Protein AF-A0A816KI43-F1 (afdb_monomer)

Radius of gyration: 45.71 Å; Cα contacts (8 Å, |Δi|>4): 34; chains: 1; bounding box: 105×82×123 Å

Organism: NCBI:txid392030

Sequence (311 aa):
MDMDLPTIIIELGQQRQRIKLNKAYFTLQELIELFSQVFQMKFDLQKYEILLYNIQLDSMTSIDFTQFNNYQRFKIQLKNNRTTELSNTIYSDKNEIASLKQRLNTVSNEIQNIALLINSIRTNYRNIITTLTDEDNQKNTTVSNEYFKENRVYDDLSAPPGFKPLSNRRQLNASSLVSQSTDEGIDRDTGSLSVFESAHGDHEYESVYFECREDSTLVNQPNSLMINNNSKPEWRNQPYNPRPRSHWNSNKVKYQKNYNQEQFGEKPRLKKPINLNKVPLPIEKKKNIPCKYAAGGNCKRGSQCRFIHVV

InterPro domains:
  IPR000571 Zinc finger, CCCH-type [PF00642] (290-310)
  IPR000571 Zinc finger, CCCH-type [PS50103] (285-311)
  IPR000571 Zinc finger, CCCH-type [SM00356] (285-311)
  IPR036855 Zinc finger, CCCH-type superfamily [SSF90229] (285-309)

Solvent-accessible surface area (backbone atoms only — not comparable to full-atom values): 20757 Å² total; per-residue (Å²): 136,86,76,56,68,69,61,54,52,55,52,52,53,52,50,54,51,52,53,53,52,51,52,53,51,52,56,52,51,54,50,52,53,52,50,50,53,54,52,51,54,53,52,52,51,52,52,50,53,53,52,54,53,52,60,52,63,78,59,58,89,76,66,54,69,67,58,54,53,52,50,53,52,51,54,50,50,52,51,51,53,52,52,51,53,52,51,52,50,54,52,51,51,52,52,51,51,52,52,50,50,52,53,50,52,53,54,51,51,51,53,51,53,51,52,53,50,52,50,52,51,52,52,53,51,50,54,50,50,51,52,53,51,52,53,51,53,53,52,52,53,49,54,52,54,51,58,58,58,69,64,59,76,64,78,78,65,73,75,72,94,80,78,75,81,82,88,79,74,84,82,78,78,92,76,85,90,77,88,82,90,77,86,87,77,89,85,83,88,78,86,88,78,89,79,86,81,81,89,80,84,86,78,82,78,83,80,80,79,80,78,81,81,75,88,80,82,79,82,85,76,84,91,76,90,82,93,80,94,85,80,84,83,85,81,77,88,74,84,86,78,83,77,80,84,77,83,80,80,82,79,80,76,80,80,78,85,80,86,75,81,86,77,98,73,80,83,82,78,81,74,75,82,76,78,75,87,74,66,80,71,78,82,72,78,66,46,99,45,72,31,73,42,41,72,68,75,66,50,88,52,64,92,76,42,61,37,39,73,74,126

Structure (mmCIF, N/CA/C/O backbone):
data_AF-A0A816KI43-F1
#
_entry.id   AF-A0A816KI43-F1
#
loop_
_atom_site.group_PDB
_atom_site.id
_atom_site.type_symbol
_atom_site.label_atom_id
_atom_site.label_alt_id
_atom_site.label_comp_id
_atom_site.label_asym_id
_atom_site.label_entity_id
_atom_site.label_seq_id
_atom_site.pdbx_PDB_ins_code
_atom_site.Cartn_x
_atom_site.Cartn_y
_atom_site.Cartn_z
_atom_site.occupancy
_atom_site.B_iso_or_equiv
_atom_site.auth_seq_id
_atom_site.auth_comp_id
_atom_site.auth_asym_id
_atom_site.auth_atom_id
_atom_site.pdbx_PDB_model_num
ATOM 1 N N . MET A 1 1 ? 14.546 35.119 -25.114 1.00 56.12 1 MET A N 1
ATOM 2 C CA . MET A 1 1 ? 15.330 34.731 -23.926 1.00 56.12 1 MET A CA 1
ATOM 3 C C . MET A 1 1 ? 15.357 33.223 -23.947 1.00 56.12 1 MET A C 1
ATOM 5 O O . MET A 1 1 ? 14.414 32.604 -23.470 1.00 56.12 1 MET A O 1
ATOM 9 N N . ASP A 1 2 ? 16.358 32.663 -24.612 1.00 79.12 2 ASP A N 1
ATOM 10 C CA . ASP A 1 2 ? 16.516 31.217 -24.717 1.00 79.12 2 ASP A CA 1
ATOM 11 C C . ASP A 1 2 ? 17.255 30.763 -23.462 1.00 79.12 2 ASP A C 1
ATOM 13 O O . ASP A 1 2 ? 18.378 31.191 -23.209 1.00 79.12 2 ASP A O 1
ATOM 17 N N . MET A 1 3 ? 16.571 30.007 -22.604 1.00 80.38 3 MET A N 1
ATOM 18 C CA . MET A 1 3 ? 17.228 29.374 -21.465 1.00 80.38 3 MET A CA 1
ATOM 19 C C . MET A 1 3 ? 17.970 28.141 -21.959 1.00 80.38 3 MET A C 1
ATOM 21 O O . MET A 1 3 ? 17.371 27.276 -22.600 1.00 80.38 3 MET A O 1
ATOM 25 N N . ASP A 1 4 ? 19.252 28.049 -21.620 1.00 91.19 4 ASP A N 1
ATOM 26 C CA . ASP A 1 4 ? 20.064 26.890 -21.963 1.00 91.19 4 ASP A CA 1
ATOM 27 C C . ASP A 1 4 ? 19.497 25.610 -21.329 1.00 91.19 4 ASP A C 1
ATOM 29 O O . ASP A 1 4 ? 18.998 25.597 -20.198 1.00 91.19 4 ASP A O 1
ATOM 33 N N . LEU A 1 5 ? 19.599 24.506 -22.070 1.00 83.19 5 LEU A N 1
ATOM 34 C CA . LEU A 1 5 ? 19.072 23.192 -21.694 1.00 83.19 5 LEU A CA 1
ATOM 35 C C . LEU A 1 5 ? 19.472 22.720 -20.272 1.00 83.19 5 LEU A C 1
ATOM 37 O O . LEU A 1 5 ? 18.614 22.152 -19.590 1.00 83.19 5 LEU A O 1
ATOM 41 N N . PRO A 1 6 ? 20.699 22.970 -19.762 1.00 91.50 6 PRO A N 1
ATOM 42 C CA . PRO A 1 6 ? 21.067 22.623 -18.387 1.00 91.50 6 PRO A CA 1
ATOM 43 C C . PRO A 1 6 ? 20.213 23.340 -17.334 1.00 91.50 6 PRO A C 1
ATOM 45 O O . PRO A 1 6 ? 19.801 22.727 -16.349 1.00 91.50 6 PRO A O 1
ATOM 48 N N . THR A 1 7 ? 19.882 24.612 -17.568 1.00 88.94 7 THR A N 1
ATOM 49 C CA . THR A 1 7 ? 19.045 25.423 -16.673 1.00 88.94 7 THR A CA 1
ATOM 50 C C . THR A 1 7 ? 17.639 24.837 -16.577 1.00 88.94 7 THR A C 1
ATOM 52 O O . THR A 1 7 ? 17.105 24.671 -15.480 1.00 88.94 7 THR A O 1
ATOM 55 N N . ILE A 1 8 ? 17.080 24.404 -17.712 1.00 89.38 8 ILE A N 1
ATOM 56 C CA . ILE A 1 8 ? 15.767 23.745 -17.770 1.00 89.38 8 ILE A CA 1
ATOM 57 C C . ILE A 1 8 ? 15.779 22.420 -16.989 1.00 89.38 8 ILE A C 1
ATOM 59 O O . ILE A 1 8 ? 14.837 22.128 -16.251 1.00 89.38 8 ILE A O 1
ATOM 63 N N . ILE A 1 9 ? 16.844 21.619 -17.104 1.00 85.31 9 ILE A N 1
ATOM 64 C CA . ILE A 1 9 ? 16.966 20.335 -16.391 1.00 85.31 9 ILE A CA 1
ATOM 65 C C . ILE A 1 9 ? 17.037 20.547 -14.872 1.00 85.31 9 ILE A C 1
ATOM 67 O O . ILE A 1 9 ? 16.347 19.847 -14.122 1.00 85.31 9 ILE A O 1
ATOM 71 N N . ILE A 1 10 ? 17.827 21.522 -14.411 1.00 90.25 10 ILE A N 1
ATOM 72 C CA . ILE A 1 10 ? 17.931 21.864 -12.984 1.00 90.25 10 ILE A CA 1
ATOM 73 C C . ILE A 1 10 ? 16.572 22.328 -12.454 1.00 90.25 10 ILE A C 1
ATOM 75 O O . ILE A 1 10 ? 16.122 21.864 -11.401 1.00 90.25 10 ILE A O 1
ATOM 79 N N . GLU A 1 11 ? 15.880 23.188 -13.198 1.00 91.50 11 GLU A N 1
ATOM 80 C CA . GLU A 1 11 ? 14.594 23.737 -12.781 1.00 91.50 11 GLU A CA 1
ATOM 81 C C . GLU A 1 11 ? 13.492 22.666 -12.725 1.00 91.50 11 GLU A C 1
ATOM 83 O O . GLU A 1 11 ? 12.750 22.587 -11.742 1.00 91.50 11 GLU A O 1
ATOM 88 N N . LEU A 1 12 ? 13.445 21.745 -13.694 1.00 87.38 12 LEU A N 1
ATOM 89 C CA . LEU A 1 12 ? 12.550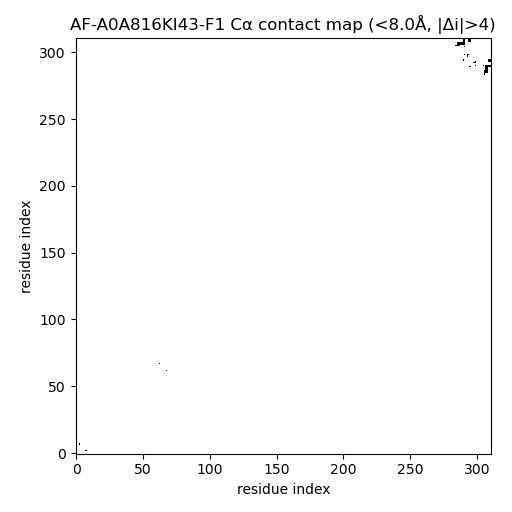 20.581 -13.651 1.00 87.38 12 LEU A CA 1
ATOM 90 C C . LEU A 1 12 ? 12.869 19.643 -12.475 1.00 87.38 12 LEU A C 1
ATOM 92 O O . LEU A 1 12 ? 11.954 19.116 -11.830 1.00 87.38 12 LEU A O 1
ATOM 96 N N . GLY A 1 13 ? 14.152 19.459 -12.149 1.00 90.38 13 GLY A N 1
ATOM 97 C CA . GLY A 1 13 ? 14.591 18.710 -10.970 1.00 90.38 13 GLY A CA 1
ATOM 98 C C . GLY A 1 13 ? 14.065 19.320 -9.667 1.00 90.38 13 GLY A C 1
ATOM 99 O O . GLY A 1 13 ? 13.478 18.615 -8.836 1.00 90.38 13 GLY A O 1
ATOM 100 N N . GLN A 1 14 ? 14.189 20.641 -9.523 1.00 90.56 14 GLN A N 1
ATOM 101 C CA . GLN A 1 14 ? 13.663 21.381 -8.374 1.00 90.56 14 GLN A CA 1
ATOM 102 C C . GLN A 1 14 ? 12.131 21.330 -8.307 1.00 90.56 14 GLN A C 1
ATOM 104 O O . GLN A 1 14 ? 11.571 21.108 -7.230 1.00 90.56 14 GLN A O 1
ATOM 109 N N . GLN A 1 15 ? 11.429 21.458 -9.438 1.00 86.88 15 GLN A N 1
ATOM 110 C CA . GLN A 1 15 ? 9.969 21.331 -9.472 1.00 86.88 15 GLN A CA 1
ATOM 111 C C . GLN A 1 15 ? 9.502 19.943 -9.023 1.00 86.88 15 GLN A C 1
ATOM 113 O O . GLN A 1 15 ? 8.574 19.833 -8.218 1.00 86.88 15 GLN A O 1
ATOM 118 N N . ARG A 1 16 ? 10.178 18.873 -9.456 1.00 85.06 16 ARG A N 1
ATOM 119 C CA . ARG A 1 16 ? 9.854 17.506 -9.024 1.00 85.06 16 ARG A CA 1
ATOM 120 C C . ARG A 1 16 ? 10.020 17.328 -7.513 1.00 85.06 16 ARG A C 1
ATOM 122 O O . ARG A 1 16 ? 9.193 16.662 -6.887 1.00 85.06 16 ARG A O 1
ATOM 129 N N . GLN A 1 17 ? 11.054 17.922 -6.915 1.00 86.44 17 GLN A N 1
ATOM 130 C CA . GLN A 1 17 ? 11.240 17.905 -5.460 1.00 86.44 17 GLN A CA 1
ATOM 131 C C . GLN A 1 17 ? 10.153 18.708 -4.731 1.00 86.44 17 GLN A C 1
ATOM 133 O O . GLN A 1 17 ? 9.581 18.202 -3.765 1.00 86.44 17 GLN A O 1
ATOM 138 N N . ARG A 1 18 ? 9.789 19.900 -5.229 1.00 85.12 18 ARG A N 1
ATOM 139 C CA . ARG A 1 18 ? 8.686 20.709 -4.673 1.00 85.12 18 ARG A CA 1
ATOM 140 C C . ARG A 1 18 ? 7.354 19.959 -4.703 1.00 85.12 18 ARG A C 1
ATOM 142 O O . ARG A 1 18 ? 6.633 19.963 -3.712 1.00 85.12 18 ARG A O 1
ATOM 149 N N . ILE A 1 19 ? 7.053 19.245 -5.791 1.00 87.19 19 ILE A N 1
ATOM 150 C CA . ILE A 1 19 ? 5.838 18.421 -5.896 1.00 87.19 19 ILE A CA 1
ATOM 151 C C . ILE A 1 19 ? 5.840 17.292 -4.853 1.00 87.19 19 ILE A C 1
ATOM 153 O O . ILE A 1 19 ? 4.820 17.060 -4.203 1.00 87.19 19 ILE A O 1
ATOM 157 N N . LYS A 1 20 ? 6.976 16.605 -4.650 1.00 84.88 20 LYS A N 1
ATOM 158 C CA . LYS A 1 20 ? 7.098 15.559 -3.617 1.00 84.88 20 LYS A CA 1
ATOM 159 C C . LYS A 1 20 ? 6.875 16.119 -2.207 1.00 84.88 20 LYS A C 1
ATOM 161 O O . LYS A 1 20 ? 6.115 15.526 -1.445 1.00 84.88 20 LYS A O 1
ATOM 166 N N . LEU A 1 21 ? 7.490 17.260 -1.886 1.00 86.00 21 LEU A N 1
ATOM 167 C CA . LEU A 1 21 ? 7.334 17.927 -0.588 1.00 86.00 21 LEU A CA 1
ATOM 168 C C . LEU A 1 21 ? 5.894 18.396 -0.354 1.00 86.00 21 LEU A C 1
ATOM 170 O O . LEU A 1 21 ? 5.339 18.136 0.710 1.00 86.00 21 LEU A O 1
ATOM 174 N N . ASN A 1 22 ? 5.252 18.994 -1.359 1.00 84.88 22 ASN A N 1
ATOM 175 C CA . ASN A 1 22 ? 3.859 19.432 -1.257 1.00 84.88 22 ASN A CA 1
ATOM 176 C C . ASN A 1 22 ? 2.901 18.254 -1.045 1.00 84.88 22 ASN A C 1
ATOM 178 O O . ASN A 1 22 ? 1.964 18.360 -0.256 1.00 84.88 22 ASN A O 1
ATOM 182 N N . LYS A 1 23 ? 3.151 17.110 -1.697 1.00 84.19 23 LYS A N 1
ATOM 183 C CA . LYS A 1 23 ? 2.347 15.899 -1.489 1.00 84.19 23 LYS A CA 1
ATOM 184 C C . LYS A 1 23 ? 2.505 15.353 -0.067 1.00 84.19 23 LYS A C 1
ATOM 186 O O . LYS A 1 23 ? 1.506 14.998 0.548 1.00 84.19 23 LYS A O 1
ATOM 191 N N . ALA A 1 24 ? 3.728 15.332 0.466 1.00 84.56 24 ALA A N 1
ATOM 192 C CA . ALA A 1 24 ? 3.981 14.926 1.849 1.00 84.56 24 ALA A CA 1
ATOM 193 C C . ALA A 1 24 ? 3.318 15.881 2.859 1.00 84.56 24 ALA A C 1
ATOM 195 O O . ALA A 1 24 ? 2.685 15.432 3.815 1.00 84.56 24 ALA A O 1
ATOM 196 N N . TYR A 1 25 ? 3.398 17.192 2.617 1.00 85.94 25 TYR A N 1
ATOM 197 C CA . TYR A 1 25 ? 2.755 18.203 3.456 1.00 85.94 25 TYR A CA 1
ATOM 198 C C . TYR A 1 25 ? 1.230 18.039 3.481 1.00 85.94 25 TYR A C 1
ATOM 200 O O . TYR A 1 25 ? 0.634 18.025 4.555 1.00 85.94 25 TYR A O 1
ATOM 208 N N . PHE A 1 26 ? 0.613 17.815 2.316 1.00 85.62 26 PHE A N 1
ATOM 209 C CA . PHE A 1 26 ? -0.825 17.567 2.211 1.00 85.62 26 PHE A CA 1
ATOM 210 C C . PHE A 1 26 ? -1.253 16.338 3.026 1.00 85.62 26 PHE A C 1
ATOM 212 O O . PHE A 1 26 ? -2.171 16.432 3.836 1.00 85.62 26 PHE A O 1
ATOM 219 N N . THR A 1 27 ? -0.526 15.219 2.906 1.00 87.25 27 THR A N 1
ATOM 220 C CA . THR A 1 27 ? -0.826 14.012 3.697 1.00 87.25 27 THR A CA 1
ATOM 221 C C . THR A 1 27 ? -0.659 14.227 5.199 1.00 87.25 27 THR A C 1
ATOM 223 O O . THR A 1 27 ? -1.419 13.676 5.987 1.00 87.25 27 THR A O 1
ATOM 226 N N . LEU A 1 28 ? 0.316 15.040 5.616 1.00 85.69 28 LEU A N 1
ATOM 227 C CA . LEU A 1 28 ? 0.559 15.327 7.029 1.00 85.69 28 LEU A CA 1
ATOM 228 C C . LEU A 1 28 ? -0.549 16.216 7.610 1.00 85.69 28 LEU A C 1
ATOM 230 O O . LEU A 1 28 ? -0.961 16.017 8.751 1.00 85.69 28 LEU A O 1
ATOM 234 N N . GLN A 1 29 ? -1.079 17.143 6.812 1.00 89.44 29 GLN A N 1
ATOM 235 C CA . GLN A 1 29 ? -2.187 18.005 7.208 1.00 89.44 29 GLN A CA 1
ATOM 236 C C . GLN A 1 29 ? -3.505 17.236 7.368 1.00 89.44 29 GLN A C 1
ATOM 238 O O . GLN A 1 29 ? -4.186 17.427 8.375 1.00 89.44 29 GLN A O 1
ATOM 243 N N . GLU A 1 30 ? -3.818 16.305 6.460 1.00 87.25 30 GLU A N 1
ATOM 244 C CA . GLU A 1 30 ? -4.960 15.387 6.624 1.00 87.25 30 GLU A CA 1
ATOM 245 C C . GLU A 1 30 ? -4.833 14.557 7.913 1.00 87.25 30 GLU A C 1
ATOM 247 O O . GLU A 1 30 ? -5.801 14.370 8.653 1.00 87.25 30 GLU A O 1
ATOM 252 N N . LEU A 1 31 ? -3.617 14.105 8.229 1.00 85.69 31 LEU A N 1
ATOM 253 C CA . LEU A 1 31 ? -3.329 13.330 9.436 1.00 85.69 31 LEU A CA 1
ATOM 254 C C . LEU A 1 31 ? -3.536 14.160 10.715 1.00 85.69 31 LEU A C 1
ATOM 256 O O . LEU A 1 31 ? -4.137 13.672 11.674 1.00 85.69 31 LEU A O 1
ATOM 260 N N . ILE A 1 32 ? -3.096 15.423 10.726 1.00 89.19 32 ILE A N 1
ATOM 261 C CA . ILE A 1 32 ? -3.338 16.364 11.834 1.00 89.19 32 ILE A CA 1
ATOM 262 C C . ILE A 1 32 ? -4.840 16.595 12.033 1.00 89.19 32 ILE A C 1
ATOM 264 O O . ILE A 1 32 ? -5.315 16.609 13.172 1.00 89.19 32 ILE A O 1
ATOM 268 N N . GLU A 1 33 ? -5.597 16.755 10.949 1.00 89.12 33 GLU A N 1
ATOM 269 C CA . GLU A 1 33 ? -7.037 16.997 11.022 1.00 89.12 33 GLU A CA 1
ATOM 270 C C . GLU A 1 33 ? -7.787 15.784 11.593 1.00 89.12 33 GLU A C 1
ATOM 272 O O . GLU A 1 33 ? -8.611 15.938 12.499 1.00 89.12 33 GLU A O 1
ATOM 277 N N . LEU A 1 34 ? -7.423 14.569 11.172 1.00 83.94 34 LEU A N 1
ATOM 278 C CA . LEU A 1 34 ? -7.946 13.328 11.751 1.00 83.94 34 LEU A CA 1
ATOM 279 C C . LEU A 1 34 ? -7.603 13.194 13.242 1.00 83.94 34 LEU A C 1
ATOM 281 O O . LEU A 1 34 ? -8.474 12.859 14.048 1.00 83.94 34 LEU A O 1
ATOM 285 N N . PHE A 1 35 ? -6.365 13.501 13.642 1.00 84.12 35 PHE A N 1
ATOM 286 C CA . PHE A 1 35 ? -5.975 13.483 15.055 1.00 84.12 35 PHE A CA 1
ATOM 287 C C . PHE A 1 35 ? -6.776 14.485 15.892 1.00 84.12 35 PHE A C 1
ATOM 289 O O . PHE A 1 35 ? -7.212 14.147 16.995 1.00 84.12 35 PHE A O 1
ATOM 296 N N . SER A 1 36 ? -7.013 15.688 15.365 1.00 86.75 36 SER A N 1
ATOM 297 C CA . SER A 1 36 ? -7.826 16.714 16.023 1.00 86.75 36 SER A CA 1
ATOM 298 C C . SER A 1 36 ? -9.271 16.242 16.232 1.00 86.75 36 SER A C 1
ATOM 300 O O . SER A 1 36 ? -9.811 16.357 17.335 1.00 86.75 36 SER A O 1
ATOM 302 N N . GLN A 1 37 ? -9.875 15.605 15.222 1.00 86.94 37 GLN A N 1
ATOM 303 C CA . GLN A 1 37 ? -11.223 15.031 15.323 1.00 86.94 37 GLN A CA 1
ATOM 304 C C . GLN A 1 37 ? -11.306 13.922 16.383 1.00 86.94 37 GLN A C 1
ATOM 306 O O . GLN A 1 37 ? -12.212 13.927 17.220 1.00 86.94 37 GLN A O 1
ATOM 311 N N . VAL A 1 38 ? -10.339 12.998 16.402 1.00 82.25 38 VAL A N 1
ATOM 312 C CA . VAL A 1 38 ? -10.278 11.919 17.404 1.00 82.25 38 VAL A CA 1
ATOM 313 C C . VAL A 1 38 ? -10.102 12.484 18.815 1.00 82.25 38 VAL A C 1
ATOM 315 O O . VAL A 1 38 ? -10.744 12.016 19.761 1.00 82.25 38 VAL A O 1
ATOM 318 N N . PHE A 1 39 ? -9.263 13.509 18.972 1.00 87.00 39 PHE A N 1
ATOM 319 C CA . PHE A 1 39 ? -9.050 14.165 20.257 1.00 87.00 39 PHE A CA 1
ATOM 320 C C . PHE A 1 39 ? -10.326 14.854 20.758 1.00 87.00 39 PHE A C 1
ATOM 322 O O . PHE A 1 39 ? -10.709 14.669 21.916 1.00 87.00 39 PHE A O 1
ATOM 329 N N . GLN A 1 40 ? -11.033 15.566 19.876 1.00 85.31 40 GLN A N 1
ATOM 330 C CA . GLN A 1 40 ? -12.300 16.216 20.203 1.00 85.31 40 GLN A CA 1
ATOM 331 C C . GLN A 1 40 ? -13.369 15.199 20.626 1.00 85.31 40 GLN A C 1
ATOM 333 O O . GLN A 1 40 ? -14.011 15.373 21.662 1.00 85.31 40 GLN A O 1
ATOM 338 N N . MET A 1 41 ? -13.497 14.080 19.904 1.00 82.62 41 MET A N 1
ATOM 339 C CA . MET A 1 41 ? -14.415 12.998 20.280 1.00 82.62 41 MET A CA 1
ATOM 340 C C . MET A 1 41 ? -14.108 12.421 21.667 1.00 82.62 41 MET A C 1
ATOM 342 O O . MET A 1 41 ? -15.025 12.110 22.431 1.00 82.62 41 MET A O 1
ATOM 346 N N . LYS A 1 42 ? -12.824 12.274 22.014 1.00 83.25 42 LYS A N 1
ATOM 347 C CA . LYS A 1 42 ? -12.405 11.792 23.337 1.00 83.25 42 LYS A CA 1
ATOM 348 C C . LYS A 1 42 ? -12.778 12.784 24.441 1.00 83.25 42 LYS A C 1
ATOM 350 O O . LYS A 1 42 ? -13.243 12.361 25.499 1.00 83.25 42 LYS A O 1
ATOM 355 N N . PHE A 1 43 ? -12.612 14.080 24.186 1.00 86.56 43 PHE A N 1
ATOM 356 C CA . PHE A 1 43 ? -13.001 15.136 25.118 1.00 86.56 43 PHE A CA 1
ATOM 357 C C . PHE A 1 43 ? -14.521 15.166 25.345 1.00 86.56 43 PHE A C 1
ATOM 359 O O . PHE A 1 43 ? -14.984 15.202 26.488 1.00 86.56 43 PHE A O 1
ATOM 366 N N . ASP A 1 44 ? -15.309 15.059 24.274 1.00 81.69 44 ASP A N 1
ATOM 367 C CA . ASP A 1 44 ? -16.771 15.025 24.363 1.00 81.69 44 ASP A CA 1
ATOM 368 C C . ASP A 1 44 ? -17.267 13.787 25.127 1.00 81.69 44 ASP A C 1
ATOM 370 O O . ASP A 1 44 ? -18.164 13.895 25.967 1.00 81.69 44 ASP A O 1
ATOM 374 N N . LEU A 1 45 ? -16.642 12.623 24.918 1.00 82.31 45 LEU A N 1
ATOM 375 C CA . LEU A 1 45 ? -16.930 11.406 25.686 1.00 82.31 45 LEU A CA 1
ATOM 376 C C . LEU A 1 45 ? -16.704 11.600 27.192 1.00 82.31 45 LEU A C 1
ATOM 378 O O . LEU A 1 45 ? -17.566 11.218 27.983 1.00 82.31 45 LEU A O 1
ATOM 382 N N . GLN A 1 46 ? -15.599 12.233 27.596 1.00 85.31 46 GLN A N 1
ATOM 383 C CA . GLN A 1 46 ? -15.334 12.524 29.011 1.00 85.31 46 GLN A CA 1
ATOM 384 C C . GLN A 1 46 ? -16.376 13.476 29.606 1.00 85.31 46 GLN A C 1
ATOM 386 O O . GLN A 1 46 ? -16.842 13.276 30.729 1.00 85.31 46 GLN A O 1
ATOM 391 N N . LYS A 1 47 ? -16.800 14.489 28.843 1.00 83.38 47 LYS A N 1
ATOM 392 C CA . LYS A 1 47 ? -17.852 15.419 29.272 1.00 83.38 47 LYS A CA 1
ATOM 393 C C . LYS A 1 47 ? -19.190 14.705 29.488 1.00 83.38 47 LYS A C 1
ATOM 395 O O . LYS A 1 47 ? -19.882 14.986 30.467 1.00 83.38 47 LYS A O 1
ATOM 400 N N . TYR A 1 48 ? -19.535 13.759 28.613 1.00 81.06 48 TYR A N 1
ATOM 401 C CA . TYR A 1 48 ? -20.718 12.913 28.780 1.00 81.06 48 TYR A CA 1
ATOM 402 C C . TYR A 1 48 ? -20.618 11.993 30.002 1.00 81.06 48 TYR A C 1
ATOM 404 O O . TYR A 1 48 ? -21.611 11.836 30.710 1.00 81.06 48 TYR A O 1
ATOM 412 N N . GLU A 1 49 ? -19.447 11.421 30.299 1.00 81.56 49 GLU A N 1
ATOM 413 C CA . GLU A 1 49 ? -19.254 10.611 31.511 1.00 81.56 49 GLU A CA 1
ATOM 414 C C . GLU A 1 49 ? -19.492 11.422 32.792 1.00 81.56 49 GLU A C 1
ATOM 416 O O . GLU A 1 49 ? -20.169 10.938 33.701 1.00 81.56 49 GLU A O 1
ATOM 421 N N . ILE A 1 50 ? -19.012 12.669 32.843 1.00 81.62 50 ILE A N 1
ATOM 422 C CA . ILE A 1 50 ? -19.238 13.579 33.977 1.00 81.62 50 ILE A CA 1
ATOM 423 C C . ILE A 1 50 ? -20.723 13.948 34.098 1.00 81.62 50 ILE A C 1
ATOM 425 O O . ILE A 1 50 ? -21.280 13.915 35.195 1.00 81.62 50 ILE A O 1
ATOM 429 N N . LEU A 1 51 ? -21.392 14.261 32.982 1.00 78.44 51 LEU A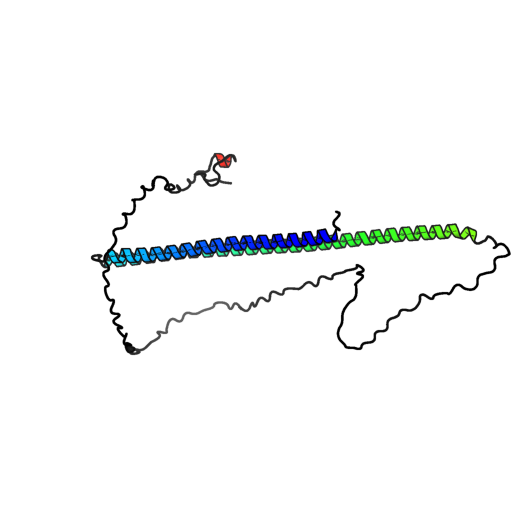 N 1
ATOM 430 C CA . LEU A 1 51 ? -22.829 14.559 32.976 1.00 78.44 51 LEU A CA 1
ATOM 431 C C . LEU A 1 51 ? -23.663 13.374 33.475 1.00 78.44 51 LEU A C 1
ATOM 433 O O . LEU A 1 51 ? -24.557 13.562 34.297 1.00 78.44 51 LEU A O 1
ATOM 437 N N . LEU A 1 52 ? -23.343 12.156 33.032 1.00 75.12 52 LEU A N 1
ATOM 438 C CA . LEU A 1 52 ? -24.009 10.941 33.503 1.00 75.12 52 LEU A CA 1
ATOM 439 C C . LEU A 1 52 ? -23.769 10.700 34.997 1.00 75.12 52 LEU A C 1
ATOM 441 O O . LEU A 1 52 ? -24.693 10.286 35.692 1.00 75.12 52 LEU A O 1
ATOM 445 N N . TYR A 1 53 ? -22.564 10.982 35.502 1.00 77.94 53 TYR A N 1
ATOM 446 C CA . TYR A 1 53 ? -22.257 10.869 36.929 1.00 77.94 53 TYR A CA 1
ATOM 447 C C . TYR A 1 53 ? -23.090 11.845 37.775 1.00 77.94 53 TYR A C 1
ATOM 449 O O . TYR A 1 53 ? -23.648 11.450 38.796 1.00 77.94 53 TYR A O 1
ATOM 457 N N . ASN A 1 54 ? -23.248 13.089 37.314 1.00 73.06 54 ASN A N 1
ATOM 458 C CA . ASN A 1 54 ? -24.031 14.109 38.017 1.00 73.06 54 ASN A CA 1
ATOM 459 C C . ASN A 1 54 ? -25.539 13.801 38.017 1.00 73.06 54 ASN A C 1
ATOM 461 O O . ASN A 1 54 ? -26.175 13.880 39.062 1.00 73.06 54 ASN A O 1
ATOM 465 N N . ILE A 1 55 ? -26.101 13.359 36.885 1.00 73.31 55 ILE A N 1
ATOM 466 C CA . ILE A 1 55 ? -27.516 12.939 36.803 1.00 73.31 55 ILE A CA 1
ATOM 467 C C . ILE A 1 55 ? -27.795 11.745 37.735 1.00 73.31 55 ILE A C 1
ATOM 469 O O . ILE A 1 55 ? -28.872 11.624 38.324 1.00 73.31 55 ILE A O 1
ATOM 473 N N . GLN A 1 56 ? -26.816 10.850 37.885 1.00 67.62 56 GLN A N 1
ATOM 474 C CA . GLN A 1 56 ? -26.936 9.690 38.759 1.00 67.62 56 GLN A CA 1
ATOM 475 C C . GLN A 1 56 ? -26.916 10.082 40.247 1.00 67.62 56 GLN A C 1
ATOM 477 O O . GLN A 1 56 ? -27.636 9.472 41.029 1.00 67.62 56 GLN A O 1
ATOM 482 N N . LEU A 1 57 ? -26.169 11.121 40.633 1.00 67.62 57 LEU A N 1
ATOM 483 C CA . LEU A 1 57 ? -26.150 11.657 42.002 1.00 67.62 57 LEU A CA 1
ATOM 484 C C . LEU A 1 57 ? -27.488 12.288 42.417 1.00 67.62 57 LEU A C 1
ATOM 486 O O . LEU A 1 57 ? -27.946 12.041 43.531 1.00 67.62 57 LEU A O 1
ATOM 490 N N . ASP A 1 58 ? -28.147 13.018 41.514 1.00 62.84 58 ASP A N 1
ATOM 491 C CA . ASP A 1 58 ? -29.409 13.715 41.814 1.00 62.84 58 ASP A CA 1
ATOM 492 C C . ASP A 1 58 ? -30.625 12.772 41.939 1.00 62.84 58 ASP A C 1
ATOM 494 O O . ASP A 1 58 ? -31.647 13.145 42.514 1.00 62.84 58 ASP A O 1
ATOM 498 N N . SER A 1 59 ? -30.528 11.532 41.443 1.00 58.09 59 SER A N 1
ATOM 499 C CA . SER A 1 59 ? -31.623 10.544 41.457 1.00 58.09 59 SER A CA 1
ATOM 500 C C . SER A 1 59 ? -31.516 9.479 42.561 1.00 58.09 59 SER A C 1
ATOM 502 O O . SER A 1 59 ? -32.447 8.698 42.749 1.00 58.09 59 SER A O 1
ATOM 504 N N . MET A 1 60 ? -30.422 9.438 43.331 1.00 52.69 60 MET A N 1
ATOM 505 C CA . MET A 1 60 ? -30.140 8.362 44.301 1.00 52.69 60 MET A CA 1
ATOM 506 C C . MET A 1 60 ? -30.862 8.479 45.659 1.00 52.69 60 MET A C 1
ATOM 508 O O . MET A 1 60 ? -30.593 7.671 46.545 1.00 52.69 60 MET A O 1
ATOM 512 N N . THR A 1 61 ? -31.795 9.411 45.871 1.00 58.88 61 THR A N 1
ATOM 513 C CA . THR A 1 61 ? -32.457 9.550 47.187 1.00 58.88 61 THR A CA 1
ATOM 514 C C . THR A 1 61 ? -33.529 8.492 47.496 1.00 58.88 61 THR A C 1
ATOM 516 O O . THR A 1 61 ? -34.046 8.490 48.611 1.00 58.88 61 THR A O 1
ATOM 519 N N . SER A 1 62 ? -33.832 7.540 46.597 1.00 60.44 62 SER A N 1
ATOM 520 C CA . SER A 1 62 ? -34.706 6.393 46.939 1.00 60.44 62 SER A CA 1
ATOM 521 C C . SER A 1 62 ? -34.555 5.117 46.089 1.00 60.44 62 SER A C 1
ATOM 523 O O . SER A 1 62 ? -35.413 4.236 46.152 1.00 60.44 62 SER A O 1
ATOM 525 N N . ILE A 1 63 ? -33.491 4.975 45.290 1.00 59.91 63 ILE A N 1
ATOM 526 C CA . ILE A 1 63 ? -33.350 3.821 44.383 1.00 59.91 63 ILE A CA 1
ATOM 527 C C . ILE A 1 63 ? -32.993 2.550 45.175 1.00 59.91 63 ILE A C 1
ATOM 529 O O . ILE A 1 63 ? -31.965 2.493 45.848 1.00 59.91 63 ILE A O 1
ATOM 533 N N . ASP A 1 64 ? -33.825 1.515 45.039 1.00 78.50 64 ASP A N 1
ATOM 534 C CA . ASP A 1 64 ? -33.596 0.161 45.557 1.00 78.50 64 ASP A CA 1
ATOM 535 C C . ASP A 1 64 ? -32.241 -0.396 45.067 1.00 78.50 64 ASP A C 1
ATOM 537 O O . ASP A 1 64 ? -31.925 -0.377 43.871 1.00 78.50 64 ASP A O 1
ATOM 541 N N . PHE A 1 65 ? -31.437 -0.924 45.995 1.00 78.56 65 PHE A N 1
ATOM 542 C CA . PHE A 1 65 ? -30.111 -1.508 45.758 1.00 78.56 65 PHE A CA 1
ATOM 543 C C . PHE A 1 65 ? -30.109 -2.548 44.621 1.00 78.56 65 PHE A C 1
ATOM 545 O O . PHE A 1 65 ? -29.132 -2.681 43.877 1.00 78.56 65 PHE A O 1
ATOM 552 N N . THR A 1 66 ? -31.228 -3.249 44.430 1.00 85.31 66 THR A N 1
ATOM 553 C CA . THR A 1 66 ? -31.417 -4.215 43.339 1.00 85.31 66 THR A CA 1
ATOM 554 C C . THR A 1 66 ? -31.375 -3.548 41.960 1.00 85.31 66 THR A C 1
ATOM 556 O O . THR A 1 66 ? -30.710 -4.042 41.045 1.00 85.31 66 THR A O 1
ATOM 559 N N . GLN A 1 67 ? -32.028 -2.392 41.803 1.00 82.00 67 GLN A N 1
ATOM 560 C CA . GLN A 1 67 ? -32.036 -1.641 40.543 1.00 82.00 67 GLN A CA 1
ATOM 561 C C . GLN A 1 67 ? -30.650 -1.078 40.223 1.00 82.00 67 GLN A C 1
ATOM 563 O O . GLN A 1 67 ? -30.204 -1.153 39.075 1.00 82.00 67 GLN A O 1
ATOM 568 N N . PHE A 1 68 ? -29.929 -0.597 41.241 1.00 81.44 68 PHE A N 1
ATOM 569 C CA . PHE A 1 68 ? -28.548 -0.146 41.082 1.00 81.44 68 PHE A CA 1
ATOM 570 C C . PHE A 1 68 ? -27.638 -1.272 40.569 1.00 81.44 68 PHE A C 1
ATOM 572 O O . PHE A 1 68 ? -26.912 -1.081 39.591 1.00 81.44 68 PHE A O 1
ATOM 579 N N . ASN A 1 69 ? -27.715 -2.468 41.160 1.00 84.94 69 ASN A N 1
ATOM 580 C CA . ASN A 1 69 ? -26.913 -3.614 40.720 1.00 84.94 69 ASN A CA 1
ATOM 581 C C . ASN A 1 69 ? -27.240 -4.053 39.285 1.00 84.94 69 ASN A C 1
ATOM 583 O O . ASN A 1 69 ? -26.325 -4.341 38.508 1.00 84.94 69 ASN A O 1
ATOM 587 N N . ASN A 1 70 ? -28.520 -4.062 38.904 1.00 85.19 70 ASN A N 1
ATOM 588 C CA . ASN A 1 70 ? -28.932 -4.377 37.533 1.00 85.19 70 ASN A CA 1
ATOM 589 C C . ASN A 1 70 ? -28.389 -3.355 36.526 1.00 85.19 70 ASN A C 1
ATOM 591 O O . ASN A 1 70 ? -27.865 -3.7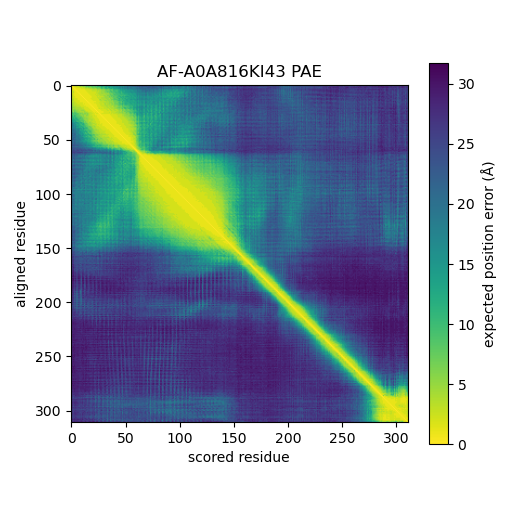40 35.479 1.00 85.19 70 ASN A O 1
ATOM 595 N N . TYR A 1 71 ? -28.427 -2.065 36.866 1.00 84.31 71 TYR A N 1
ATOM 596 C CA . TYR A 1 71 ? -27.846 -1.011 36.036 1.00 84.31 71 TYR A CA 1
ATOM 597 C C . TYR A 1 71 ? -26.326 -1.164 35.880 1.00 84.31 71 TYR A C 1
ATOM 599 O O . TYR A 1 71 ? -25.809 -1.072 34.765 1.00 84.31 71 TYR A O 1
ATOM 607 N N . GLN A 1 72 ? -25.599 -1.461 36.964 1.00 88.31 72 GLN A N 1
ATOM 608 C CA . GLN A 1 72 ? -24.151 -1.687 36.883 1.00 88.31 72 GLN A CA 1
ATOM 609 C C . GLN A 1 72 ? -23.809 -2.896 36.002 1.00 88.31 72 GLN A C 1
ATOM 611 O O . GLN A 1 72 ? -22.907 -2.808 35.167 1.00 88.31 72 GLN A O 1
ATOM 616 N N . ARG A 1 73 ? -24.562 -3.999 36.114 1.00 89.38 73 ARG A N 1
ATOM 617 C CA . ARG A 1 73 ? -24.396 -5.173 35.239 1.00 89.38 73 ARG A CA 1
ATOM 618 C C . ARG A 1 73 ? -24.637 -4.831 33.771 1.00 89.38 73 ARG A C 1
ATOM 620 O O . ARG A 1 73 ? -23.817 -5.184 32.927 1.00 89.38 73 ARG A O 1
ATOM 627 N N . PHE A 1 74 ? -25.706 -4.096 33.473 1.00 90.44 74 PHE A N 1
ATOM 628 C CA . PHE A 1 74 ? -26.005 -3.647 32.114 1.00 90.44 74 PHE A CA 1
ATOM 629 C C . PHE A 1 74 ? -24.895 -2.749 31.544 1.00 90.44 74 PHE A C 1
ATOM 631 O O . PHE A 1 74 ? -24.457 -2.937 30.409 1.00 90.44 74 PHE A O 1
ATOM 638 N N . LYS A 1 75 ? -24.365 -1.818 32.347 1.00 89.25 75 LYS A N 1
ATOM 639 C CA . LYS A 1 75 ? -23.248 -0.948 31.952 1.00 89.25 75 LYS A CA 1
ATOM 640 C C . LYS A 1 75 ? -21.978 -1.746 31.639 1.00 89.25 75 LYS A C 1
ATOM 642 O O . LYS A 1 75 ? -21.288 -1.432 30.670 1.00 89.25 75 LYS A O 1
ATOM 647 N N . ILE A 1 76 ? -21.675 -2.780 32.428 1.00 92.00 76 ILE A N 1
ATOM 648 C CA . ILE A 1 76 ? -20.555 -3.698 32.165 1.00 92.00 76 ILE A CA 1
ATOM 649 C C . ILE A 1 76 ? -20.787 -4.466 30.858 1.00 92.00 76 ILE A C 1
ATOM 651 O O . ILE A 1 76 ? -19.885 -4.537 30.028 1.00 92.00 76 ILE A O 1
ATOM 655 N N . GLN A 1 77 ? -21.997 -4.978 30.632 1.00 91.69 77 GLN A N 1
ATOM 656 C CA . GLN A 1 77 ? -22.339 -5.704 29.409 1.00 91.69 77 GLN A CA 1
ATOM 657 C C . GLN A 1 77 ? -22.194 -4.829 28.155 1.00 91.69 77 GLN A C 1
ATOM 659 O O . GLN A 1 77 ? -21.593 -5.258 27.174 1.00 91.69 77 GLN A O 1
ATOM 664 N N . LEU A 1 78 ? -22.666 -3.579 28.203 1.00 90.75 78 LEU A N 1
ATOM 665 C CA . LEU A 1 78 ? -22.478 -2.609 27.120 1.00 90.75 78 LEU A CA 1
ATOM 666 C C . LEU A 1 78 ? -20.999 -2.338 26.831 1.00 90.75 78 LEU A C 1
ATOM 668 O O . LEU A 1 78 ? -20.601 -2.287 25.667 1.00 90.75 78 LEU A O 1
ATOM 672 N N . LYS A 1 79 ? -20.180 -2.174 27.879 1.00 92.94 79 LYS A N 1
ATOM 673 C CA . LYS A 1 79 ? -18.731 -1.995 27.721 1.00 92.94 79 LYS A CA 1
ATOM 674 C C . LYS A 1 79 ? -18.099 -3.213 27.053 1.00 92.94 79 LYS A C 1
ATOM 676 O O . LYS A 1 79 ? -17.375 -3.032 26.082 1.00 92.94 79 LYS A O 1
ATOM 681 N N . ASN A 1 80 ? -18.429 -4.420 27.507 1.00 92.12 80 ASN A N 1
ATOM 682 C CA . ASN A 1 80 ? -17.899 -5.658 26.938 1.00 92.12 80 ASN A CA 1
ATOM 683 C C . ASN A 1 80 ? -18.277 -5.812 25.460 1.00 92.12 80 ASN A C 1
ATOM 685 O O . ASN A 1 80 ? -17.397 -6.059 24.643 1.00 92.12 80 ASN A O 1
ATOM 689 N N . ASN A 1 81 ? -19.543 -5.575 25.099 1.00 92.25 81 ASN A N 1
ATOM 690 C CA . ASN A 1 81 ? -19.993 -5.635 23.706 1.00 92.25 81 ASN A CA 1
ATOM 691 C C . ASN A 1 81 ? -19.214 -4.652 22.820 1.00 92.25 81 ASN A C 1
ATOM 693 O O . ASN A 1 81 ? -18.715 -5.032 21.763 1.00 92.25 81 ASN A O 1
ATOM 697 N N . ARG A 1 82 ? -19.036 -3.407 23.283 1.00 92.31 82 ARG A N 1
ATOM 698 C CA . ARG A 1 82 ? -18.268 -2.392 22.549 1.00 92.31 82 ARG A CA 1
ATOM 699 C C . ARG A 1 82 ? -16.792 -2.770 22.417 1.00 92.31 82 ARG A C 1
ATOM 701 O O . ARG A 1 82 ? -16.195 -2.533 21.372 1.00 92.31 82 ARG A O 1
ATOM 708 N N . THR A 1 83 ? -16.196 -3.356 23.455 1.00 91.31 83 THR A N 1
ATOM 709 C CA . THR A 1 83 ? -14.819 -3.863 23.405 1.00 91.31 83 THR A CA 1
ATOM 710 C C . THR A 1 83 ? -14.680 -4.997 22.390 1.00 91.31 83 THR A C 1
ATOM 712 O O . THR A 1 83 ? -13.709 -5.009 21.638 1.00 91.31 83 THR A O 1
ATOM 715 N N . THR A 1 84 ? -15.650 -5.909 22.310 1.00 94.38 84 THR A N 1
ATOM 716 C CA . THR A 1 84 ? -15.663 -6.982 21.306 1.00 94.38 84 THR A CA 1
ATOM 717 C C . THR A 1 84 ? -15.796 -6.434 19.886 1.00 94.38 84 THR A C 1
ATOM 719 O O . THR A 1 84 ? -15.028 -6.834 19.015 1.00 94.38 84 THR A O 1
ATOM 722 N N . GLU A 1 85 ? -16.705 -5.484 19.647 1.00 93.19 85 GLU A N 1
ATOM 723 C CA . GLU A 1 85 ? -16.843 -4.820 18.342 1.00 93.19 85 GLU A CA 1
ATOM 724 C C . GLU A 1 85 ? -15.541 -4.126 17.920 1.00 93.19 85 GLU A C 1
ATOM 726 O O . GLU A 1 85 ? -15.046 -4.372 16.822 1.00 93.19 85 GLU A O 1
ATOM 731 N N . LEU A 1 86 ? -14.935 -3.336 18.815 1.00 92.94 86 LEU A N 1
ATOM 732 C CA . LEU A 1 86 ? -13.640 -2.691 18.571 1.00 92.94 86 LEU A CA 1
ATOM 733 C C . LEU A 1 86 ? -12.541 -3.711 18.266 1.00 92.94 86 LEU A C 1
ATOM 735 O O . LEU A 1 86 ? -11.750 -3.502 17.351 1.00 92.94 86 LEU A O 1
ATOM 739 N N . SER A 1 87 ? -12.495 -4.821 19.005 1.00 93.94 87 SER A N 1
ATOM 740 C CA . SER A 1 87 ? -11.498 -5.867 18.776 1.00 93.94 87 SER A CA 1
ATOM 741 C C . SER A 1 87 ? -11.664 -6.536 17.410 1.00 93.94 87 SER A C 1
ATOM 743 O O . SER A 1 87 ? -10.662 -6.845 16.764 1.00 93.94 87 SER A O 1
ATOM 745 N N . ASN A 1 88 ? -12.902 -6.747 16.959 1.00 94.44 88 ASN A N 1
ATOM 746 C CA . ASN A 1 88 ? -13.184 -7.310 15.641 1.00 94.44 88 ASN A CA 1
ATOM 747 C C . ASN A 1 88 ? -12.775 -6.344 14.522 1.00 94.44 88 ASN A C 1
ATOM 749 O O . ASN A 1 88 ? -12.153 -6.774 13.551 1.00 94.44 88 ASN A O 1
ATOM 753 N N . THR A 1 89 ? -13.055 -5.046 14.677 1.00 94.19 89 THR A N 1
ATOM 754 C CA . THR A 1 89 ? -12.613 -4.019 13.721 1.00 94.19 89 THR A CA 1
ATOM 755 C C . THR A 1 89 ? -11.089 -3.958 13.641 1.00 94.19 89 THR A C 1
ATOM 757 O O . THR A 1 89 ? -10.540 -4.055 12.551 1.00 94.19 89 THR A O 1
ATOM 760 N N . ILE A 1 90 ? -10.388 -3.927 14.782 1.00 91.69 90 ILE A N 1
ATOM 761 C CA . ILE A 1 90 ? -8.913 -3.931 14.818 1.00 91.69 90 ILE A CA 1
ATOM 762 C C . ILE A 1 90 ? -8.341 -5.159 14.098 1.00 91.69 90 ILE A C 1
ATOM 764 O O . ILE A 1 90 ? -7.340 -5.058 13.387 1.00 91.69 90 ILE A O 1
ATOM 768 N N . TYR A 1 91 ? -8.958 -6.329 14.276 1.00 95.12 91 TYR A N 1
ATOM 769 C CA . TYR A 1 91 ? -8.524 -7.547 13.596 1.00 95.12 91 TYR A CA 1
ATOM 770 C C . TYR A 1 91 ? -8.749 -7.476 12.077 1.00 95.12 91 TYR A C 1
ATOM 772 O O . TYR A 1 91 ? -7.862 -7.855 11.311 1.00 95.12 91 TYR A O 1
ATOM 780 N N . SER A 1 92 ? -9.898 -6.952 11.640 1.00 96.19 92 SER A N 1
ATOM 781 C CA . SER A 1 92 ? -10.195 -6.707 10.223 1.00 96.19 92 SER A CA 1
ATOM 782 C C . SER A 1 92 ? -9.175 -5.756 9.591 1.00 96.19 92 SER A C 1
ATOM 784 O O . SER A 1 92 ? -8.556 -6.102 8.585 1.00 96.19 92 SER A O 1
ATOM 786 N N . ASP A 1 93 ? -8.925 -4.612 10.229 1.00 93.81 93 ASP A N 1
ATOM 787 C CA . ASP A 1 93 ? -7.984 -3.597 9.744 1.00 93.81 93 ASP A CA 1
ATOM 788 C C . ASP A 1 93 ? -6.555 -4.156 9.670 1.00 93.81 93 ASP A C 1
ATOM 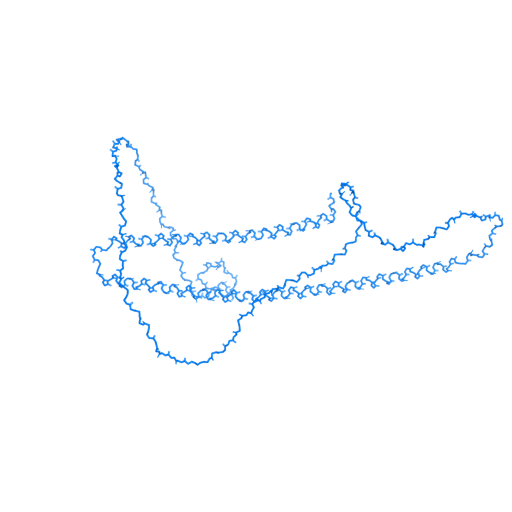790 O O . ASP A 1 93 ? -5.817 -3.902 8.718 1.00 93.81 93 ASP A O 1
ATOM 794 N N . LYS A 1 94 ? -6.156 -4.990 10.640 1.00 96.31 94 LYS A N 1
ATOM 795 C CA . LYS A 1 94 ? -4.852 -5.670 10.626 1.00 96.31 94 LYS A CA 1
ATOM 796 C C . LYS A 1 94 ? -4.688 -6.577 9.402 1.00 96.31 94 LYS A C 1
ATOM 798 O O . LYS A 1 94 ? -3.604 -6.612 8.815 1.00 96.31 94 LYS A O 1
ATOM 803 N N . ASN A 1 95 ? -5.741 -7.292 9.011 1.00 94.88 95 ASN A N 1
ATOM 804 C CA . ASN A 1 95 ? -5.722 -8.152 7.827 1.00 94.88 95 ASN A CA 1
ATOM 805 C C . ASN A 1 95 ? -5.687 -7.330 6.532 1.00 94.88 95 ASN A C 1
ATOM 807 O O . ASN A 1 95 ? -4.956 -7.681 5.605 1.00 94.88 95 ASN A O 1
ATOM 811 N N . GLU A 1 96 ? -6.412 -6.212 6.478 1.00 96.25 96 GLU A N 1
ATOM 812 C CA . GLU A 1 96 ? -6.356 -5.288 5.342 1.00 96.25 96 GLU A CA 1
ATOM 813 C C . GLU A 1 96 ? -4.951 -4.692 5.173 1.00 96.25 96 GLU A C 1
ATOM 815 O O . GLU A 1 96 ? -4.393 -4.726 4.076 1.00 96.25 96 GLU A O 1
ATOM 820 N N . ILE A 1 97 ? -4.318 -4.248 6.264 1.00 93.06 97 ILE A N 1
ATOM 821 C CA . ILE A 1 97 ? -2.933 -3.754 6.252 1.00 93.06 97 ILE A CA 1
ATOM 822 C C . ILE A 1 97 ? -1.966 -4.833 5.748 1.00 93.06 97 ILE A C 1
ATOM 824 O O . ILE A 1 97 ? -1.063 -4.532 4.966 1.00 93.06 97 ILE A O 1
ATOM 828 N N . ALA A 1 98 ? -2.136 -6.090 6.169 1.00 95.31 98 ALA A N 1
ATOM 829 C CA . ALA A 1 98 ? -1.306 -7.194 5.689 1.00 95.31 98 ALA A CA 1
ATOM 830 C C . ALA A 1 98 ? -1.468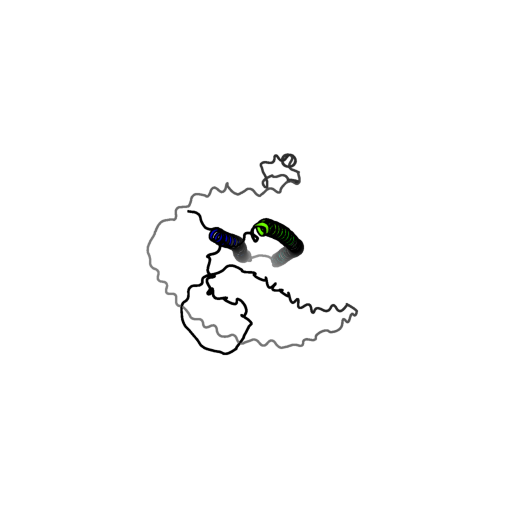 -7.420 4.172 1.00 95.31 98 ALA A C 1
ATOM 832 O O . ALA A 1 98 ? -0.472 -7.547 3.460 1.00 95.31 98 ALA A O 1
ATOM 833 N N . SER A 1 99 ? -2.704 -7.380 3.667 1.00 96.81 99 SER A N 1
ATOM 834 C CA . SER A 1 99 ? -3.005 -7.468 2.231 1.00 96.81 99 SER A CA 1
ATOM 835 C C . SER A 1 99 ? -2.392 -6.306 1.437 1.00 96.81 99 SER A C 1
ATOM 837 O O . SER A 1 99 ? -1.757 -6.507 0.399 1.00 96.81 99 SER A O 1
ATOM 839 N N . LEU A 1 100 ? -2.497 -5.076 1.949 1.00 94.12 100 LEU A N 1
ATOM 840 C CA . LEU A 1 100 ? -1.891 -3.899 1.323 1.00 94.12 100 LEU A CA 1
ATOM 841 C C . LEU A 1 100 ? -0.361 -3.987 1.284 1.00 94.12 100 LEU A C 1
ATOM 843 O O . LEU A 1 100 ? 0.234 -3.648 0.261 1.00 94.12 100 LEU A O 1
ATOM 847 N N . LYS A 1 101 ? 0.280 -4.493 2.345 1.00 95.81 101 LYS A N 1
ATOM 848 C CA . LYS A 1 101 ? 1.730 -4.753 2.354 1.00 95.81 101 LYS A CA 1
ATOM 849 C C . LYS A 1 101 ? 2.137 -5.753 1.276 1.00 95.81 101 LYS A C 1
ATOM 851 O O . LYS A 1 101 ? 3.118 -5.523 0.575 1.00 95.81 101 LYS A O 1
ATOM 856 N N . GLN A 1 102 ? 1.372 -6.828 1.098 1.00 97.12 102 GLN A N 1
ATOM 857 C CA . GLN A 1 102 ? 1.641 -7.802 0.041 1.00 97.12 102 GLN A CA 1
ATOM 858 C C . GLN A 1 102 ? 1.552 -7.159 -1.349 1.00 97.12 102 GLN A C 1
ATOM 860 O O . GLN A 1 102 ? 2.459 -7.326 -2.160 1.00 97.12 102 GLN A O 1
ATOM 865 N N . ARG A 1 103 ? 0.503 -6.366 -1.604 1.00 95.44 103 ARG A N 1
ATOM 866 C CA . ARG A 1 103 ? 0.341 -5.635 -2.873 1.00 95.44 103 ARG A CA 1
ATOM 867 C C . ARG A 1 103 ? 1.481 -4.646 -3.121 1.00 95.44 103 ARG A C 1
ATOM 869 O O . ARG A 1 103 ? 1.951 -4.541 -4.249 1.00 95.44 103 ARG A O 1
ATOM 876 N N . LEU A 1 104 ? 1.938 -3.946 -2.081 1.00 95.62 104 LEU A N 1
ATOM 877 C CA . LEU A 1 104 ? 3.080 -3.034 -2.169 1.00 95.62 104 LEU A CA 1
ATOM 878 C C . LEU A 1 104 ? 4.356 -3.775 -2.591 1.00 95.62 104 LEU A C 1
ATOM 880 O O . LEU A 1 104 ? 5.069 -3.302 -3.473 1.00 95.62 104 LEU A O 1
ATOM 884 N N . ASN A 1 105 ? 4.608 -4.952 -2.015 1.00 95.31 105 ASN A N 1
ATOM 885 C CA . ASN A 1 105 ? 5.756 -5.780 -2.380 1.00 95.31 105 ASN A CA 1
ATOM 886 C C . ASN A 1 105 ? 5.677 -6.247 -3.841 1.00 95.31 105 ASN A C 1
ATOM 888 O O . ASN A 1 105 ? 6.677 -6.190 -4.552 1.00 95.31 105 ASN A O 1
ATOM 892 N N . THR A 1 106 ? 4.493 -6.641 -4.322 1.00 96.00 106 THR A N 1
ATOM 893 C CA . THR A 1 106 ? 4.289 -6.990 -5.738 1.00 96.00 106 THR A CA 1
ATOM 894 C C . THR A 1 106 ? 4.651 -5.827 -6.662 1.00 96.00 106 THR A C 1
ATOM 896 O O . THR A 1 106 ? 5.453 -6.004 -7.574 1.00 96.00 106 THR A O 1
ATOM 899 N N . VAL A 1 107 ? 4.137 -4.624 -6.386 1.00 94.69 107 VAL A N 1
ATOM 900 C CA . VAL A 1 107 ? 4.441 -3.425 -7.187 1.00 94.69 107 VAL A CA 1
ATOM 901 C C . VAL A 1 107 ? 5.930 -3.071 -7.123 1.00 94.69 107 VAL A C 1
ATOM 903 O O . VAL A 1 107 ? 6.520 -2.697 -8.133 1.00 94.69 107 VAL A O 1
ATOM 906 N N . SER A 1 108 ? 6.567 -3.214 -5.959 1.00 95.56 108 SER A N 1
ATOM 907 C CA . SER A 1 108 ? 8.011 -2.996 -5.811 1.00 95.56 108 SER A CA 1
ATOM 908 C C . SER A 1 108 ? 8.823 -3.929 -6.717 1.00 95.56 108 SER A C 1
ATOM 910 O O . SER A 1 108 ? 9.744 -3.479 -7.399 1.00 95.56 108 SER A O 1
ATOM 912 N N . ASN A 1 109 ? 8.451 -5.208 -6.779 1.00 96.38 109 ASN A N 1
ATOM 913 C CA . ASN A 1 109 ? 9.108 -6.188 -7.645 1.00 96.38 109 ASN A CA 1
ATOM 914 C C . ASN A 1 109 ? 8.890 -5.870 -9.133 1.00 96.38 109 ASN A C 1
ATOM 916 O O . ASN A 1 109 ? 9.819 -5.966 -9.932 1.00 96.38 109 ASN A O 1
ATOM 920 N N . GLU A 1 110 ? 7.687 -5.437 -9.519 1.00 97.38 110 GLU A N 1
ATOM 921 C CA . GLU A 1 110 ? 7.407 -4.988 -10.890 1.00 97.38 110 GLU A CA 1
ATOM 922 C C . GLU A 1 110 ? 8.271 -3.782 -11.284 1.00 97.38 110 GLU A C 1
ATOM 924 O O . GLU A 1 110 ? 8.844 -3.762 -12.373 1.00 97.38 110 GLU A O 1
ATOM 929 N N . ILE A 1 111 ? 8.436 -2.805 -10.385 1.00 94.25 111 ILE A N 1
ATOM 930 C CA . ILE A 1 111 ? 9.313 -1.647 -10.606 1.00 94.25 111 ILE A CA 1
ATOM 931 C C . ILE A 1 111 ? 10.767 -2.091 -10.814 1.00 94.25 111 ILE A C 1
ATOM 933 O O . ILE A 1 111 ? 11.431 -1.591 -11.725 1.00 94.25 111 ILE A O 1
ATOM 937 N N . GLN A 1 112 ? 11.263 -3.036 -10.010 1.00 96.62 112 GLN A N 1
ATOM 938 C CA . GLN A 1 112 ? 12.615 -3.584 -10.168 1.00 96.62 112 GLN A CA 1
ATOM 939 C C . GLN A 1 112 ? 12.785 -4.290 -11.520 1.00 96.62 112 GLN A C 1
ATOM 941 O O . GLN A 1 112 ? 13.765 -4.039 -12.222 1.00 96.62 112 GLN A O 1
ATOM 946 N N . ASN A 1 113 ? 11.805 -5.094 -11.938 1.00 96.56 113 ASN A N 1
ATOM 947 C CA . ASN A 1 113 ? 11.822 -5.760 -13.242 1.00 96.56 113 ASN A CA 1
ATOM 948 C C . ASN A 1 113 ? 11.840 -4.757 -14.405 1.00 96.56 113 ASN A C 1
ATOM 950 O O . ASN A 1 113 ? 12.609 -4.916 -15.354 1.00 96.56 113 ASN A O 1
ATOM 954 N N . ILE A 1 114 ? 11.042 -3.687 -14.322 1.00 95.25 114 ILE A N 1
ATOM 955 C CA . ILE A 1 114 ? 11.043 -2.610 -15.322 1.00 95.25 114 ILE A CA 1
ATOM 956 C C . ILE A 1 114 ? 12.403 -1.901 -15.357 1.00 95.25 114 ILE A C 1
ATOM 958 O O . ILE A 1 114 ? 12.914 -1.610 -16.438 1.00 95.25 114 ILE A O 1
ATOM 962 N N . ALA A 1 115 ? 13.024 -1.646 -14.203 1.00 95.62 115 ALA A N 1
ATOM 963 C CA . ALA A 1 115 ? 14.349 -1.032 -14.142 1.00 95.62 115 ALA A CA 1
ATOM 964 C C . ALA A 1 115 ? 15.421 -1.902 -14.825 1.00 95.62 115 ALA A C 1
ATOM 966 O O . ALA A 1 115 ? 16.242 -1.383 -15.587 1.00 95.62 115 ALA A O 1
ATOM 967 N N . LEU A 1 116 ? 15.379 -3.223 -14.619 1.00 97.56 116 LEU A N 1
ATOM 968 C CA . LEU A 1 116 ? 16.259 -4.174 -15.306 1.00 97.56 116 LEU A CA 1
ATOM 969 C C . LEU A 1 116 ? 16.036 -4.164 -16.823 1.00 97.56 116 LEU A C 1
ATOM 971 O O . LEU A 1 116 ? 17.004 -4.112 -17.584 1.00 97.56 116 LEU A O 1
ATOM 975 N N . LEU A 1 117 ? 14.777 -4.136 -17.270 1.00 97.56 117 LEU A N 1
ATOM 976 C CA . LEU A 1 117 ? 14.434 -4.043 -18.690 1.00 97.56 117 LEU A CA 1
ATOM 977 C C . LEU A 1 117 ? 14.978 -2.754 -19.324 1.00 97.56 117 LEU A C 1
ATOM 979 O O . LEU A 1 117 ? 15.591 -2.801 -20.389 1.00 97.56 117 LEU A O 1
ATOM 983 N N . ILE A 1 118 ? 14.813 -1.608 -18.655 1.00 95.81 118 ILE A N 1
ATOM 984 C CA . ILE A 1 118 ? 15.347 -0.317 -19.116 1.00 95.81 118 ILE A CA 1
ATOM 985 C C . ILE A 1 118 ? 16.871 -0.379 -19.261 1.00 95.81 118 ILE A C 1
ATOM 987 O O . ILE A 1 118 ? 17.415 0.111 -20.252 1.00 95.81 118 ILE A O 1
ATOM 991 N N . ASN A 1 119 ? 17.568 -0.988 -18.299 1.00 96.50 119 ASN A N 1
ATOM 992 C CA . ASN A 1 119 ? 19.020 -1.136 -18.363 1.00 96.50 119 ASN A CA 1
ATOM 993 C C . ASN A 1 119 ? 19.451 -2.048 -19.519 1.00 96.50 119 ASN A C 1
ATOM 995 O O . ASN A 1 119 ? 20.377 -1.695 -20.243 1.00 96.50 119 ASN A O 1
ATOM 999 N N . SER A 1 120 ? 18.748 -3.161 -19.749 1.00 97.94 120 SER A N 1
ATOM 1000 C CA . SER A 1 120 ? 18.993 -4.042 -20.899 1.00 97.94 120 SER A CA 1
ATOM 1001 C C . SER A 1 120 ? 18.817 -3.302 -22.230 1.00 97.94 120 SER A C 1
ATOM 1003 O O . SER A 1 120 ? 19.707 -3.339 -23.081 1.00 97.94 120 SER A O 1
ATOM 1005 N N . ILE A 1 121 ? 17.722 -2.549 -22.381 1.00 96.44 121 ILE A N 1
ATOM 1006 C CA . ILE A 1 121 ? 17.465 -1.722 -23.566 1.00 96.44 121 ILE A CA 1
ATOM 1007 C C . ILE A 1 121 ? 18.584 -0.690 -23.755 1.00 96.44 121 ILE A C 1
ATOM 1009 O O . ILE A 1 121 ? 19.109 -0.552 -24.859 1.00 96.44 121 ILE A O 1
ATOM 1013 N N . ARG A 1 122 ? 18.997 0.005 -22.686 1.00 97.12 122 ARG A N 1
ATOM 1014 C CA . ARG A 1 122 ? 20.087 0.992 -22.737 1.00 97.12 122 ARG A CA 1
ATOM 1015 C C . ARG A 1 122 ? 21.397 0.367 -23.221 1.00 97.12 122 ARG A C 1
ATOM 1017 O O . ARG A 1 122 ? 22.067 0.964 -24.059 1.00 97.12 122 ARG A O 1
ATOM 1024 N N . THR A 1 123 ? 21.756 -0.812 -22.719 1.00 96.94 123 THR A N 1
ATOM 1025 C CA . THR A 1 123 ? 22.960 -1.534 -23.155 1.00 96.94 123 THR A CA 1
ATOM 1026 C C . THR A 1 123 ? 22.870 -1.933 -24.626 1.00 96.94 123 THR A C 1
ATOM 1028 O O . THR A 1 123 ? 23.815 -1.696 -25.373 1.00 96.94 123 THR A O 1
ATOM 1031 N N . ASN A 1 124 ? 21.719 -2.439 -25.078 1.00 97.50 124 ASN A N 1
ATOM 1032 C CA . ASN A 1 124 ? 21.513 -2.777 -26.488 1.00 97.50 124 ASN A CA 1
ATOM 1033 C C . ASN A 1 124 ? 21.665 -1.551 -27.399 1.00 97.50 124 ASN A C 1
ATOM 1035 O O . ASN A 1 124 ? 22.361 -1.625 -28.407 1.00 97.50 124 ASN A O 1
ATOM 1039 N N . TYR A 1 125 ? 21.079 -0.409 -27.028 1.00 97.69 125 TYR A N 1
ATOM 1040 C CA . TYR A 1 125 ? 21.245 0.834 -27.787 1.00 97.69 125 TYR A CA 1
ATOM 1041 C C . TYR A 1 125 ? 22.699 1.304 -27.835 1.00 97.69 125 TYR A C 1
ATOM 1043 O O . TYR A 1 125 ? 23.153 1.724 -28.895 1.00 97.69 125 TYR A O 1
ATOM 1051 N N . ARG A 1 126 ? 23.446 1.209 -26.726 1.00 96.69 126 ARG A N 1
ATOM 1052 C CA . ARG A 1 126 ? 24.881 1.537 -26.719 1.00 96.69 126 ARG A CA 1
ATOM 1053 C C . ARG A 1 126 ? 25.655 0.666 -27.707 1.00 96.69 126 ARG A C 1
ATOM 1055 O O . ARG A 1 126 ? 26.410 1.215 -28.496 1.00 96.69 126 ARG A O 1
ATOM 1062 N N . ASN A 1 127 ? 25.399 -0.641 -27.726 1.00 96.94 127 ASN A N 1
ATOM 1063 C CA . ASN A 1 127 ? 26.052 -1.567 -28.656 1.00 96.94 127 ASN A CA 1
ATOM 1064 C C . ASN A 1 127 ? 25.714 -1.258 -30.129 1.00 96.94 127 ASN A C 1
ATOM 1066 O O . ASN A 1 127 ? 26.560 -1.383 -31.013 1.00 96.94 127 ASN A O 1
ATOM 1070 N N . ILE A 1 128 ? 24.481 -0.829 -30.414 1.00 96.81 128 ILE A N 1
ATOM 1071 C CA . ILE A 1 128 ? 24.089 -0.391 -31.765 1.00 96.81 128 ILE A CA 1
ATOM 1072 C C . ILE A 1 128 ? 24.835 0.894 -32.151 1.00 96.81 128 ILE A C 1
ATOM 1074 O O . ILE A 1 128 ? 25.346 1.005 -33.258 1.00 96.81 128 ILE A O 1
ATOM 1078 N N . ILE A 1 129 ? 24.944 1.862 -31.240 1.00 96.00 129 ILE A N 1
ATOM 1079 C CA . ILE A 1 129 ? 25.664 3.112 -31.513 1.00 96.00 129 ILE A CA 1
ATOM 1080 C C . ILE A 1 129 ? 27.153 2.841 -31.766 1.00 96.00 129 ILE A C 1
ATOM 1082 O O . ILE A 1 129 ? 27.712 3.400 -32.707 1.00 96.00 129 ILE A O 1
ATOM 1086 N N . THR A 1 130 ? 27.793 1.975 -30.972 1.00 96.19 130 THR A N 1
ATOM 1087 C CA . THR A 1 130 ? 29.212 1.636 -31.167 1.00 96.19 130 THR A CA 1
ATOM 1088 C C . THR A 1 130 ? 29.441 0.956 -32.513 1.00 96.19 130 THR A C 1
ATOM 1090 O O . THR A 1 130 ? 30.318 1.380 -33.253 1.00 96.19 130 THR A O 1
ATOM 1093 N N . THR A 1 131 ? 28.598 -0.013 -32.884 1.00 96.81 131 THR A N 1
ATOM 1094 C CA . THR A 1 131 ? 28.715 -0.706 -34.183 1.00 96.81 131 THR A CA 1
ATOM 1095 C C . THR A 1 131 ? 28.534 0.237 -35.374 1.00 96.81 131 THR A C 1
ATOM 1097 O O . THR A 1 131 ? 29.338 0.195 -36.299 1.00 96.81 131 THR A O 1
ATOM 1100 N N . LEU A 1 132 ? 27.556 1.148 -35.331 1.00 95.88 132 LEU A N 1
ATOM 1101 C CA . LEU A 1 132 ? 27.377 2.161 -36.381 1.00 95.88 132 LEU A CA 1
ATOM 1102 C C . LEU A 1 132 ? 28.567 3.129 -36.472 1.00 95.88 132 LEU A C 1
ATOM 1104 O O . LEU A 1 132 ? 28.995 3.488 -37.566 1.00 95.88 132 LEU A O 1
ATOM 1108 N N . THR A 1 133 ? 29.129 3.523 -35.327 1.00 96.00 133 THR A N 1
ATOM 1109 C CA . THR A 1 133 ? 30.298 4.415 -35.277 1.00 96.00 133 THR A CA 1
ATOM 1110 C C . THR A 1 133 ? 31.536 3.736 -35.870 1.00 96.00 133 THR A C 1
ATOM 1112 O O . THR A 1 133 ? 32.294 4.366 -36.608 1.00 96.00 133 THR A O 1
ATOM 1115 N N . ASP A 1 134 ? 31.728 2.446 -35.593 1.00 95.12 134 ASP A N 1
ATOM 1116 C CA . ASP A 1 134 ? 32.827 1.656 -36.150 1.00 95.12 134 ASP A CA 1
ATOM 1117 C C . ASP A 1 134 ? 32.688 1.482 -37.672 1.00 95.12 134 ASP A C 1
ATOM 1119 O O . ASP A 1 134 ? 33.670 1.641 -38.401 1.00 95.12 134 ASP A O 1
ATOM 1123 N N . GLU A 1 135 ? 31.471 1.238 -38.173 1.00 94.94 135 GLU A N 1
ATOM 1124 C CA . GLU A 1 135 ? 31.193 1.164 -39.614 1.00 94.94 135 GLU A CA 1
ATOM 1125 C C . GLU A 1 135 ? 31.496 2.485 -40.340 1.00 94.94 135 GLU A C 1
ATOM 1127 O O . GLU A 1 135 ? 32.093 2.481 -41.423 1.00 94.94 135 GLU A O 1
ATOM 1132 N N . ASP A 1 136 ? 31.118 3.623 -39.757 1.00 93.38 136 ASP A N 1
ATOM 1133 C CA . ASP A 1 136 ? 31.391 4.941 -40.339 1.00 93.38 136 ASP A CA 1
ATOM 1134 C C . ASP A 1 136 ? 32.891 5.271 -40.320 1.00 93.38 136 ASP A C 1
ATOM 1136 O O . ASP A 1 136 ? 33.442 5.763 -41.312 1.00 93.38 136 ASP A O 1
ATOM 1140 N N . ASN A 1 137 ? 33.594 4.916 -39.240 1.00 91.25 137 ASN A N 1
ATOM 1141 C CA . ASN A 1 137 ? 35.049 5.050 -39.158 1.00 91.25 137 ASN A CA 1
ATOM 1142 C C . ASN A 1 137 ? 35.769 4.180 -40.205 1.00 91.25 137 ASN A C 1
ATOM 1144 O O . ASN A 1 137 ? 36.750 4.627 -40.812 1.00 91.25 137 ASN A O 1
ATOM 1148 N N . GLN A 1 138 ? 35.268 2.970 -40.471 1.00 91.44 138 GLN A N 1
ATOM 1149 C CA . GLN A 1 138 ? 35.811 2.067 -41.489 1.00 91.44 138 GLN A CA 1
ATOM 1150 C C . GLN A 1 138 ? 35.581 2.590 -42.920 1.00 91.44 138 GLN A C 1
ATOM 1152 O O . GLN A 1 138 ? 36.477 2.522 -43.770 1.00 91.44 138 GLN A O 1
ATOM 1157 N N . LYS A 1 139 ? 34.408 3.172 -43.203 1.00 90.56 139 LYS A N 1
ATOM 1158 C CA . LYS A 1 139 ? 34.132 3.815 -44.501 1.00 90.56 139 LYS A CA 1
ATOM 1159 C C . LYS A 1 139 ? 35.042 5.025 -44.727 1.00 90.56 139 LYS A C 1
ATOM 1161 O O . LYS A 1 139 ? 35.656 5.135 -45.788 1.00 90.56 139 LYS A O 1
ATOM 1166 N N . ASN A 1 140 ? 35.213 5.877 -43.716 1.00 86.88 140 ASN A N 1
ATOM 1167 C CA . ASN A 1 140 ? 36.055 7.075 -43.809 1.00 86.88 140 ASN A CA 1
ATOM 1168 C C . ASN A 1 140 ? 37.544 6.752 -44.021 1.00 86.88 140 ASN A C 1
ATOM 1170 O O . ASN A 1 140 ? 38.229 7.430 -44.795 1.00 86.88 140 ASN A O 1
ATOM 1174 N N . THR A 1 141 ? 38.053 5.693 -43.383 1.00 85.94 141 THR A N 1
ATOM 1175 C CA . THR A 1 141 ? 39.427 5.215 -43.617 1.00 85.94 141 THR A CA 1
ATOM 1176 C C . THR A 1 141 ? 39.608 4.640 -45.021 1.00 85.94 141 THR A C 1
ATOM 1178 O O . THR A 1 141 ? 40.649 4.866 -45.637 1.00 85.94 141 THR A O 1
ATOM 1181 N N . THR A 1 142 ? 38.598 3.962 -45.570 1.00 85.38 142 THR A N 1
ATOM 1182 C CA . THR A 1 142 ? 38.646 3.424 -46.941 1.00 85.38 142 THR A CA 1
ATOM 1183 C C . THR A 1 142 ? 38.694 4.545 -47.983 1.00 85.38 142 THR A C 1
ATOM 1185 O O . THR A 1 142 ? 39.589 4.544 -48.828 1.00 85.38 142 THR A O 1
ATOM 1188 N N . VAL A 1 143 ? 37.824 5.555 -47.858 1.00 84.44 143 VAL A N 1
ATOM 1189 C CA . VAL A 1 143 ? 37.797 6.726 -48.759 1.00 84.44 143 VAL A CA 1
ATOM 1190 C C . VAL A 1 143 ? 39.114 7.503 -48.703 1.00 84.44 143 VAL A C 1
ATOM 1192 O O . VAL A 1 143 ? 39.665 7.875 -49.738 1.00 84.44 143 VAL A O 1
ATOM 1195 N N . SER A 1 144 ? 39.669 7.701 -47.503 1.00 73.31 144 SER A N 1
ATOM 1196 C CA . SER A 1 144 ? 40.960 8.380 -47.345 1.00 73.31 144 SER A CA 1
ATOM 1197 C C . SER A 1 144 ? 42.086 7.610 -48.045 1.00 73.31 144 SER A C 1
ATOM 1199 O O . SER A 1 144 ? 42.898 8.200 -48.755 1.00 73.31 144 SER A O 1
ATOM 1201 N N . ASN A 1 145 ? 42.118 6.282 -47.906 1.00 76.06 145 ASN A N 1
ATOM 1202 C CA . ASN A 1 145 ? 43.139 5.443 -48.532 1.00 76.06 145 ASN A CA 1
ATOM 1203 C C . ASN A 1 145 ? 43.028 5.391 -50.066 1.00 76.06 145 ASN A C 1
ATOM 1205 O O . ASN A 1 145 ? 44.059 5.312 -50.734 1.00 76.06 145 ASN A O 1
ATOM 1209 N N . GLU A 1 146 ? 41.821 5.443 -50.635 1.00 75.88 146 GLU A N 1
ATOM 1210 C CA . GLU A 1 146 ? 41.626 5.551 -52.089 1.00 75.88 146 GLU A CA 1
ATOM 1211 C C . GLU A 1 146 ? 42.075 6.916 -52.620 1.00 75.88 146 GLU A C 1
ATOM 1213 O O . GLU A 1 146 ? 42.855 6.971 -53.572 1.00 75.88 146 GLU A O 1
ATOM 1218 N N . TYR A 1 147 ? 41.723 8.007 -51.932 1.00 71.50 147 TYR A N 1
ATOM 1219 C CA . TYR A 1 147 ? 42.179 9.355 -52.286 1.00 71.50 147 TYR A CA 1
ATOM 1220 C C . TYR A 1 147 ? 43.714 9.492 -52.239 1.00 71.50 147 TYR A C 1
ATOM 1222 O O . TYR A 1 147 ? 44.326 10.159 -53.079 1.00 71.50 147 TYR A O 1
ATOM 1230 N N . PHE A 1 148 ? 44.372 8.821 -51.285 1.00 69.19 148 PHE A N 1
ATOM 1231 C CA . PHE A 1 148 ? 45.836 8.754 -51.219 1.00 69.19 148 PHE A CA 1
ATOM 1232 C C . PHE A 1 148 ? 46.469 7.856 -52.294 1.00 69.19 148 PHE A C 1
ATOM 1234 O O . PHE A 1 148 ? 47.656 8.022 -52.576 1.00 69.19 148 PHE A O 1
ATOM 1241 N N . LYS A 1 149 ? 45.738 6.907 -52.894 1.00 72.19 149 LYS A N 1
ATOM 1242 C CA . LYS A 1 149 ? 46.246 6.089 -54.010 1.00 72.19 149 LYS A CA 1
ATOM 1243 C C . LYS A 1 149 ? 46.194 6.845 -55.336 1.00 72.19 149 LYS A C 1
ATOM 1245 O O . LYS A 1 149 ? 47.163 6.775 -56.086 1.00 72.19 149 LYS A O 1
ATOM 1250 N N . GLU A 1 150 ? 45.126 7.594 -55.603 1.00 68.06 150 GLU A N 1
ATOM 1251 C CA . GLU A 1 150 ? 44.990 8.361 -56.853 1.00 68.06 150 GLU A CA 1
ATOM 1252 C C . GLU A 1 150 ? 45.974 9.539 -56.939 1.00 68.06 150 GLU A C 1
ATOM 1254 O O . GLU A 1 150 ? 46.494 9.838 -58.012 1.00 68.06 150 GLU A O 1
ATOM 1259 N N . ASN A 1 151 ? 46.335 10.151 -55.808 1.00 62.09 151 ASN A N 1
ATOM 1260 C CA . ASN A 1 151 ? 47.271 11.280 -55.790 1.00 62.09 151 ASN A CA 1
ATOM 1261 C C . ASN A 1 151 ? 48.766 10.901 -55.827 1.00 62.09 151 ASN A C 1
ATOM 1263 O O . ASN A 1 151 ? 49.603 11.796 -55.905 1.00 62.09 151 ASN A O 1
ATOM 1267 N N . ARG A 1 152 ? 49.139 9.609 -55.833 1.00 57.44 152 ARG A N 1
ATOM 1268 C CA . ARG A 1 152 ? 50.551 9.181 -56.004 1.00 57.44 152 ARG A CA 1
ATOM 1269 C C . ARG A 1 152 ? 51.048 9.203 -57.453 1.00 57.44 152 ARG A C 1
ATOM 1271 O O . ARG A 1 152 ? 52.215 8.923 -57.696 1.00 57.44 152 ARG A O 1
ATOM 1278 N N . VAL A 1 153 ? 50.193 9.525 -58.424 1.00 59.53 153 VAL A N 1
ATOM 1279 C CA . VAL A 1 153 ? 50.561 9.515 -59.854 1.00 59.53 153 VAL A CA 1
ATOM 1280 C C . VAL A 1 153 ? 51.350 10.773 -60.274 1.00 59.53 153 VAL A C 1
ATOM 1282 O O . VAL A 1 153 ? 51.890 10.817 -61.374 1.00 59.53 153 VAL A O 1
ATOM 1285 N N . TYR A 1 154 ? 51.499 11.776 -59.401 1.00 56.91 154 TYR A N 1
ATOM 1286 C CA . TYR A 1 154 ? 52.207 13.027 -59.724 1.00 56.91 154 TYR A CA 1
ATOM 1287 C C . TYR A 1 154 ? 53.644 13.142 -59.184 1.00 56.91 154 TYR A C 1
ATOM 1289 O O . TYR A 1 154 ? 54.299 14.149 -59.453 1.00 56.91 154 TYR A O 1
ATOM 1297 N N . ASP A 1 155 ? 54.176 12.123 -58.503 1.00 56.34 155 ASP A N 1
ATOM 1298 C CA . ASP A 1 155 ? 55.522 12.190 -57.904 1.00 56.34 155 ASP A CA 1
ATOM 1299 C C . ASP A 1 155 ? 56.683 11.946 -58.896 1.00 56.34 155 ASP A C 1
ATOM 1301 O O . ASP A 1 155 ? 57.841 12.135 -58.530 1.00 56.34 155 ASP A O 1
ATOM 1305 N N . ASP A 1 156 ? 56.405 11.616 -60.165 1.00 56.62 156 ASP A N 1
ATOM 1306 C CA . ASP A 1 156 ? 57.432 11.467 -61.220 1.00 56.62 156 ASP A CA 1
ATOM 1307 C C . ASP A 1 156 ? 57.655 12.736 -62.068 1.00 56.62 156 ASP A C 1
ATOM 1309 O O . ASP A 1 156 ? 58.452 12.747 -63.014 1.00 56.62 156 ASP A O 1
ATOM 1313 N N . LEU A 1 157 ? 57.009 13.856 -61.726 1.00 59.09 157 LEU A N 1
ATOM 1314 C CA . LEU A 1 157 ? 57.378 15.145 -62.306 1.00 59.09 157 LEU A CA 1
ATOM 1315 C C . LEU A 1 157 ? 58.688 15.617 -61.673 1.00 59.09 157 LEU A C 1
ATOM 1317 O O . LEU A 1 157 ? 58.711 16.262 -60.627 1.00 59.09 157 LEU A O 1
ATOM 1321 N N . SER A 1 158 ? 59.781 15.269 -62.355 1.00 60.84 158 SER A N 1
ATOM 1322 C CA . SER A 1 158 ? 61.132 15.797 -62.157 1.00 60.84 158 SER A CA 1
ATOM 1323 C C . SER A 1 158 ? 61.078 17.250 -61.691 1.00 60.84 158 SER A C 1
ATOM 1325 O O . SER A 1 158 ? 60.630 18.133 -62.427 1.00 60.84 158 SER A O 1
ATOM 1327 N N . ALA A 1 159 ? 61.515 17.483 -60.452 1.00 62.59 159 ALA A N 1
ATOM 1328 C CA . ALA A 1 159 ? 61.556 18.812 -59.871 1.00 62.59 159 ALA A CA 1
ATOM 1329 C C . ALA A 1 159 ? 62.278 19.771 -60.837 1.00 62.59 159 ALA A C 1
ATOM 1331 O O . ALA A 1 159 ? 63.372 19.445 -61.313 1.00 62.59 159 ALA A O 1
ATOM 1332 N N . PRO A 1 160 ? 61.701 20.945 -61.147 1.00 61.84 160 PRO A N 1
ATOM 1333 C CA . PRO A 1 160 ? 62.363 21.908 -62.006 1.00 61.84 160 PRO A CA 1
ATOM 1334 C C . PRO A 1 160 ? 63.723 22.288 -61.393 1.00 61.84 160 PRO A C 1
ATOM 1336 O O . PRO A 1 160 ? 63.807 22.543 -60.184 1.00 61.84 160 PRO A O 1
ATOM 1339 N N . PRO A 1 161 ? 64.803 22.318 -62.192 1.00 58.69 161 PRO A N 1
ATOM 1340 C CA . PRO A 1 161 ? 66.136 22.629 -61.695 1.00 58.69 161 PRO A CA 1
ATOM 1341 C C . PRO A 1 161 ? 66.146 24.056 -61.131 1.00 58.69 161 PRO A C 1
ATOM 1343 O O . PRO A 1 161 ? 65.990 25.025 -61.868 1.00 58.69 161 PRO A O 1
ATOM 1346 N N . GLY A 1 162 ? 66.302 24.191 -59.810 1.00 63.91 162 GLY A N 1
ATOM 1347 C CA . GLY A 1 162 ? 66.404 25.501 -59.153 1.00 63.91 162 GLY A CA 1
ATOM 1348 C C . GLY A 1 162 ? 65.906 25.582 -57.709 1.00 63.91 162 GLY A C 1
ATOM 1349 O O . GLY A 1 162 ? 66.257 26.534 -57.011 1.00 63.91 162 GLY A O 1
ATOM 1350 N N . PHE A 1 163 ? 65.144 24.604 -57.212 1.00 55.00 163 PHE A N 1
ATOM 1351 C CA . PHE A 1 163 ? 64.676 24.631 -55.823 1.00 55.00 163 PHE A CA 1
ATOM 1352 C C . PHE A 1 163 ? 65.722 24.071 -54.855 1.00 55.00 163 PHE A C 1
ATOM 1354 O O . PHE A 1 163 ? 65.991 22.873 -54.806 1.00 55.00 163 PHE A O 1
ATOM 1361 N N . LYS A 1 164 ? 66.320 24.963 -54.060 1.00 66.38 164 LYS A N 1
ATOM 1362 C CA . LYS A 1 164 ? 67.182 24.593 -52.934 1.00 66.38 164 LYS A CA 1
ATOM 1363 C C . LYS A 1 164 ? 66.310 24.055 -51.790 1.00 66.38 164 LYS A C 1
ATOM 1365 O O . LYS A 1 164 ? 65.366 24.743 -51.397 1.00 66.38 164 LYS A O 1
ATOM 1370 N N . PRO A 1 165 ? 66.612 22.877 -51.221 1.00 51.12 165 PRO A N 1
ATOM 1371 C CA . PRO A 1 165 ? 65.887 22.374 -50.065 1.00 51.12 165 PRO A CA 1
ATOM 1372 C C . PRO A 1 165 ? 66.152 23.285 -48.861 1.00 51.12 165 PRO A C 1
ATOM 1374 O O . PRO A 1 165 ? 67.300 23.520 -48.484 1.00 51.12 165 PRO A O 1
ATOM 1377 N N . LEU A 1 166 ? 65.087 23.806 -48.249 1.00 56.78 166 LEU A N 1
ATOM 1378 C CA . LEU A 1 166 ? 65.174 24.487 -46.960 1.00 56.78 166 LEU A CA 1
ATOM 1379 C C . LEU A 1 166 ? 65.441 23.439 -45.874 1.00 56.78 166 LEU A C 1
ATOM 1381 O O . LEU A 1 166 ? 64.529 22.893 -45.254 1.00 56.78 166 LEU A O 1
ATOM 1385 N N . SER A 1 167 ? 66.720 23.161 -45.640 1.00 58.00 167 SER A N 1
ATOM 1386 C CA . SER A 1 167 ? 67.199 22.521 -44.422 1.00 58.00 167 SER A CA 1
ATOM 1387 C C . SER A 1 167 ? 66.937 23.465 -43.248 1.00 58.00 167 SER A C 1
ATOM 1389 O O . SER A 1 167 ? 67.718 24.385 -43.027 1.00 58.00 167 SER A O 1
ATOM 1391 N N . ASN A 1 168 ? 65.794 23.313 -42.577 1.00 56.38 168 ASN A N 1
ATOM 1392 C CA . ASN A 1 168 ? 65.568 23.602 -41.151 1.00 56.38 168 ASN A CA 1
ATOM 1393 C C . ASN A 1 168 ? 64.063 23.630 -40.870 1.00 56.38 168 ASN A C 1
ATOM 1395 O O . ASN A 1 168 ? 63.449 24.688 -40.740 1.00 56.38 168 ASN A O 1
ATOM 1399 N N . ARG A 1 169 ? 63.457 22.455 -40.708 1.00 48.78 169 ARG A N 1
ATOM 1400 C CA . ARG A 1 169 ? 62.191 22.350 -39.984 1.00 48.78 169 ARG A CA 1
ATOM 1401 C C . ARG A 1 169 ? 62.383 21.332 -38.877 1.00 48.78 169 ARG A C 1
ATOM 1403 O O . ARG A 1 169 ? 62.545 20.146 -39.139 1.00 48.78 169 ARG A O 1
ATOM 1410 N N . ARG A 1 170 ? 62.473 21.852 -37.649 1.00 52.19 170 ARG A N 1
ATOM 1411 C CA . ARG A 1 170 ? 62.614 21.096 -36.402 1.00 52.19 170 ARG A CA 1
ATOM 1412 C C . ARG A 1 170 ? 61.646 19.914 -36.404 1.00 52.19 170 ARG A C 1
ATOM 1414 O O . ARG A 1 170 ? 60.434 20.115 -36.394 1.00 52.19 170 ARG A O 1
ATOM 1421 N N . GLN A 1 171 ? 62.201 18.709 -36.388 1.00 49.50 171 GLN A N 1
ATOM 1422 C CA . GLN A 1 171 ? 61.500 17.519 -35.932 1.00 49.50 171 GLN A CA 1
ATOM 1423 C C . GLN A 1 171 ? 61.222 17.714 -34.440 1.00 49.50 171 GLN A C 1
ATOM 1425 O O . GLN A 1 171 ? 62.126 17.619 -33.612 1.00 49.50 171 GLN A O 1
ATOM 1430 N N . LEU A 1 172 ? 59.989 18.077 -34.096 1.00 49.06 172 LEU A N 1
ATOM 1431 C CA . LEU A 1 172 ? 59.510 17.924 -32.730 1.00 49.06 172 LEU A CA 1
ATOM 1432 C C . LEU A 1 172 ? 59.050 16.475 -32.594 1.00 49.06 172 LEU A C 1
ATOM 1434 O O . LEU A 1 172 ? 58.009 16.085 -33.116 1.00 49.06 172 LEU A O 1
ATOM 1438 N N . ASN A 1 173 ? 59.896 15.682 -31.944 1.00 50.72 173 ASN A N 1
ATOM 1439 C CA . ASN A 1 173 ? 59.615 14.311 -31.552 1.00 50.72 173 ASN A CA 1
ATOM 1440 C C . ASN A 1 173 ? 58.456 14.306 -30.548 1.00 50.72 173 ASN A C 1
ATOM 1442 O O . ASN A 1 173 ? 58.624 14.711 -29.401 1.00 50.72 173 ASN A O 1
ATOM 1446 N N . ALA A 1 174 ? 57.289 13.826 -30.971 1.00 47.72 174 ALA A N 1
ATOM 1447 C CA . ALA A 1 174 ? 56.179 13.495 -30.085 1.00 47.72 174 ALA A CA 1
ATOM 1448 C C . ALA A 1 174 ? 56.350 12.058 -29.565 1.00 47.72 174 ALA A C 1
ATOM 1450 O O . ALA A 1 174 ? 55.569 11.171 -29.887 1.00 47.72 174 ALA A O 1
ATOM 1451 N N . SER A 1 175 ? 57.408 11.832 -28.786 1.00 48.78 175 SER A N 1
ATOM 1452 C CA . SER A 1 175 ? 57.645 10.570 -28.083 1.00 48.78 175 SER A CA 1
ATOM 1453 C C . SER A 1 175 ? 58.300 10.877 -26.743 1.00 48.78 175 SER A C 1
ATOM 1455 O O . SER A 1 175 ? 59.514 11.038 -26.693 1.00 48.78 175 SER A O 1
ATOM 1457 N N . SER A 1 176 ? 57.497 11.017 -25.686 1.00 48.44 176 SER A N 1
ATOM 1458 C CA . SER A 1 176 ? 57.818 10.678 -24.287 1.00 48.44 176 SER A CA 1
ATOM 1459 C C . SER A 1 176 ? 56.923 11.486 -23.349 1.00 48.44 176 SER A C 1
ATOM 1461 O O . SER A 1 176 ? 57.160 12.667 -23.127 1.00 48.44 176 SER A O 1
ATOM 1463 N N . LEU A 1 177 ? 55.904 10.840 -22.789 1.00 44.25 177 LEU A N 1
ATOM 1464 C CA . LEU A 1 177 ? 55.359 11.179 -21.475 1.00 44.25 177 LEU A CA 1
ATOM 1465 C C . LEU A 1 177 ? 54.920 9.856 -20.844 1.00 44.25 177 LEU A C 1
ATOM 1467 O O . LEU A 1 177 ? 53.756 9.470 -20.850 1.00 44.25 177 LEU A O 1
ATOM 1471 N N . VAL A 1 178 ? 55.940 9.119 -20.404 1.00 46.56 178 VAL A N 1
ATOM 1472 C CA . VAL A 1 178 ? 55.824 8.008 -19.465 1.00 46.56 178 VAL A CA 1
ATOM 1473 C C . VAL A 1 178 ? 55.914 8.591 -18.056 1.00 46.56 178 VAL A C 1
ATOM 1475 O O . VAL A 1 178 ? 56.774 9.414 -17.757 1.00 46.56 178 VAL A O 1
ATOM 1478 N N . SER A 1 179 ? 54.976 8.135 -17.240 1.00 50.75 179 SER A N 1
ATOM 1479 C CA . SER A 1 179 ? 54.780 8.253 -15.801 1.00 50.75 179 SER A CA 1
ATOM 1480 C C . SER A 1 179 ? 56.039 8.456 -14.954 1.00 50.75 179 SER A C 1
ATOM 1482 O O . SER A 1 179 ? 56.963 7.652 -15.037 1.00 50.75 179 SER A O 1
ATOM 1484 N N . GLN A 1 180 ? 55.996 9.410 -14.020 1.00 39.91 180 GLN A N 1
ATOM 1485 C CA . GLN A 1 180 ? 56.689 9.294 -12.734 1.00 39.91 180 GLN A CA 1
ATOM 1486 C C . GLN A 1 180 ? 55.849 9.934 -11.624 1.00 39.91 180 GLN A C 1
ATOM 1488 O O . GLN A 1 180 ? 55.602 11.135 -11.595 1.00 39.91 180 GLN A O 1
ATOM 1493 N N . SER A 1 181 ? 55.389 9.056 -10.741 1.00 50.78 181 SER A N 1
ATOM 1494 C CA . SER A 1 181 ? 54.881 9.311 -9.403 1.00 50.78 181 SER A CA 1
ATOM 1495 C C . SER A 1 181 ? 56.030 9.686 -8.468 1.00 50.78 181 SER A C 1
ATOM 1497 O O . SER A 1 181 ? 56.997 8.926 -8.379 1.00 50.78 181 SER A O 1
ATOM 1499 N N . THR A 1 182 ? 55.876 10.759 -7.699 1.00 42.38 182 THR A N 1
ATOM 1500 C CA . THR A 1 182 ? 56.508 10.883 -6.382 1.00 42.38 182 THR A CA 1
ATOM 1501 C C . THR A 1 182 ? 55.508 11.479 -5.403 1.00 42.38 182 THR A C 1
ATOM 1503 O O . THR A 1 182 ? 54.933 12.537 -5.652 1.00 42.38 182 THR A O 1
ATOM 1506 N N . ASP A 1 183 ? 55.316 10.713 -4.335 1.00 48.81 183 ASP A N 1
ATOM 1507 C CA . ASP A 1 183 ? 54.785 11.077 -3.027 1.00 48.81 183 ASP A CA 1
ATOM 1508 C C . ASP A 1 183 ? 55.496 12.294 -2.403 1.00 48.81 183 ASP A C 1
ATOM 1510 O O . ASP A 1 183 ? 56.570 12.689 -2.853 1.00 48.81 183 ASP A O 1
ATOM 1514 N N . GLU A 1 184 ? 54.906 12.765 -1.294 1.00 40.53 184 GLU A N 1
ATOM 1515 C CA . GLU A 1 184 ? 55.268 13.888 -0.403 1.00 40.53 184 GLU A CA 1
ATOM 1516 C C . GLU A 1 184 ? 54.613 15.221 -0.819 1.00 40.53 184 GLU A C 1
ATOM 1518 O O . GLU A 1 184 ? 54.784 15.704 -1.926 1.00 40.53 184 GLU A O 1
ATOM 1523 N N . GLY A 1 185 ? 53.812 15.925 -0.020 1.00 38.34 185 GLY A N 1
ATOM 1524 C CA . GLY A 1 185 ? 53.502 15.857 1.401 1.00 38.34 185 GLY A CA 1
ATOM 1525 C C . GLY A 1 185 ? 53.262 17.296 1.881 1.00 38.34 185 GLY A C 1
ATOM 1526 O O . GLY A 1 185 ? 54.168 18.108 1.788 1.00 38.34 185 GLY A O 1
ATOM 1527 N N . ILE A 1 186 ? 52.052 17.581 2.381 1.00 45.06 186 ILE A N 1
ATOM 1528 C CA . ILE A 1 186 ? 51.740 18.585 3.423 1.00 45.06 186 ILE A CA 1
ATOM 1529 C C . ILE A 1 186 ? 52.163 20.053 3.137 1.00 45.06 186 ILE A C 1
ATOM 1531 O O . ILE A 1 186 ? 53.320 20.409 3.302 1.00 45.06 186 ILE A O 1
ATOM 1535 N N . ASP A 1 187 ? 51.223 20.956 2.819 1.00 36.25 187 ASP A N 1
ATOM 1536 C CA . ASP A 1 187 ? 50.629 21.895 3.795 1.00 36.25 187 ASP A CA 1
ATOM 1537 C C . ASP A 1 187 ? 49.667 22.929 3.160 1.00 36.25 187 ASP A C 1
ATOM 1539 O O . ASP A 1 187 ? 49.597 23.130 1.952 1.00 36.25 187 ASP A O 1
ATOM 1543 N N . ARG A 1 188 ? 48.884 23.519 4.061 1.00 44.22 188 ARG A N 1
ATOM 1544 C CA . ARG A 1 188 ? 47.672 24.349 3.978 1.00 44.22 188 ARG A CA 1
ATOM 1545 C C . ARG A 1 188 ? 47.606 25.583 3.058 1.00 44.22 188 ARG A C 1
ATOM 1547 O O . ARG A 1 188 ? 48.572 26.301 2.849 1.00 44.22 188 ARG A O 1
ATOM 1554 N N . ASP A 1 189 ? 46.338 25.882 2.740 1.00 46.38 189 ASP A N 1
ATOM 1555 C CA . ASP A 1 189 ? 45.676 27.192 2.629 1.00 46.38 189 ASP A CA 1
ATOM 1556 C C . ASP A 1 189 ? 46.278 28.248 1.690 1.00 46.38 189 ASP A C 1
ATOM 1558 O O . ASP A 1 189 ? 47.203 28.975 2.029 1.00 46.38 189 ASP A O 1
ATOM 1562 N N . THR A 1 190 ? 45.611 28.498 0.562 1.00 41.19 190 THR A N 1
ATOM 1563 C CA . THR A 1 190 ? 44.705 29.655 0.400 1.00 41.19 190 THR A CA 1
ATOM 1564 C C . THR A 1 190 ? 44.270 29.801 -1.059 1.00 41.19 190 THR A C 1
ATOM 1566 O O . THR A 1 190 ? 45.081 29.835 -1.971 1.00 41.19 190 THR A O 1
ATOM 1569 N N . GLY A 1 191 ? 42.957 29.938 -1.244 1.00 47.47 191 GLY A N 1
ATOM 1570 C CA . GLY A 1 191 ? 42.365 30.963 -2.100 1.00 47.47 191 GLY A CA 1
ATOM 1571 C C . GLY A 1 191 ? 42.688 30.972 -3.595 1.00 47.47 191 GLY A C 1
ATOM 1572 O O . GLY A 1 191 ? 43.712 31.489 -4.020 1.00 47.47 191 GLY A O 1
ATOM 1573 N N . SER A 1 192 ? 41.631 30.685 -4.359 1.00 51.00 192 SER A N 1
ATOM 1574 C CA . SER A 1 192 ? 41.369 31.229 -5.695 1.00 51.00 192 SER A CA 1
ATOM 1575 C C . SER A 1 192 ? 42.020 30.474 -6.849 1.00 51.00 192 SER A C 1
ATOM 1577 O O . SER A 1 192 ? 43.199 30.644 -7.121 1.00 51.00 192 SER A O 1
ATOM 1579 N N . LEU A 1 193 ? 41.213 29.726 -7.608 1.00 34.34 193 LEU A N 1
ATOM 1580 C CA . LEU A 1 193 ? 41.341 29.724 -9.061 1.00 34.34 193 LEU A CA 1
ATOM 1581 C C . LEU A 1 193 ? 40.053 29.242 -9.740 1.00 34.34 193 LEU A C 1
ATOM 1583 O O . LEU A 1 193 ? 39.414 28.273 -9.338 1.00 34.34 193 LEU A O 1
ATOM 1587 N N . SER A 1 194 ? 39.720 29.974 -10.796 1.00 49.16 194 SER A N 1
ATOM 1588 C CA . SER A 1 194 ? 38.860 29.623 -11.919 1.00 49.16 194 SER A CA 1
ATOM 1589 C C . SER A 1 194 ? 39.010 28.170 -12.376 1.00 49.16 194 SER A C 1
ATOM 1591 O O . SER A 1 194 ? 40.125 27.730 -12.661 1.00 49.16 194 SER A O 1
ATOM 1593 N N . VAL A 1 195 ? 37.885 27.478 -12.557 1.00 36.41 195 VAL A N 1
ATOM 1594 C CA . VAL A 1 195 ? 37.834 26.163 -13.203 1.00 36.41 195 VAL A CA 1
ATOM 1595 C C . VAL A 1 195 ? 37.209 26.320 -14.588 1.00 36.41 195 VAL A C 1
ATOM 1597 O O . VAL A 1 195 ? 36.039 26.665 -14.731 1.00 36.41 195 VAL A O 1
ATOM 1600 N N . PHE A 1 196 ? 38.035 26.086 -15.608 1.00 43.59 196 PHE A N 1
ATOM 1601 C CA . PHE A 1 196 ? 37.602 25.575 -16.905 1.00 43.59 196 PHE A CA 1
ATOM 1602 C C . PHE A 1 196 ? 37.167 24.124 -16.680 1.00 43.59 196 PHE A C 1
ATOM 1604 O O . PHE A 1 196 ? 37.992 23.292 -16.307 1.00 43.59 196 PHE A O 1
ATOM 1611 N N . GLU A 1 197 ? 35.886 23.824 -16.874 1.00 36.22 197 GLU A N 1
ATOM 1612 C CA . GLU A 1 197 ? 35.340 22.479 -16.693 1.00 36.22 197 GLU A CA 1
ATOM 1613 C C . GLU A 1 197 ? 35.147 21.828 -18.070 1.00 36.22 197 GLU A C 1
ATOM 1615 O O . GLU A 1 197 ? 34.215 22.136 -18.814 1.00 36.22 197 GLU A O 1
ATOM 1620 N N . SER A 1 198 ? 36.088 20.953 -18.431 1.00 40.28 198 SER A N 1
ATOM 1621 C CA . SER A 1 198 ? 35.939 20.017 -19.544 1.00 40.28 198 SER A CA 1
ATOM 1622 C C . SER A 1 198 ? 35.045 18.864 -19.100 1.00 40.28 198 SER A C 1
ATOM 1624 O O . SER A 1 198 ? 35.351 18.145 -18.151 1.00 40.28 198 SER A O 1
ATOM 1626 N N . ALA A 1 199 ? 33.930 18.702 -19.803 1.00 48.19 199 ALA A N 1
ATOM 1627 C CA . ALA A 1 199 ? 32.950 17.654 -19.591 1.00 48.19 199 ALA A CA 1
ATOM 1628 C C . ALA A 1 199 ? 33.495 16.276 -19.993 1.00 48.19 199 ALA A C 1
ATOM 1630 O O . ALA A 1 199 ? 33.784 16.075 -21.163 1.00 48.19 199 ALA A O 1
ATOM 1631 N N . HIS A 1 200 ? 33.556 15.339 -19.044 1.00 48.06 200 HIS A N 1
ATOM 1632 C CA . HIS A 1 200 ? 33.305 13.901 -19.223 1.00 48.06 200 HIS A CA 1
ATOM 1633 C C . HIS A 1 200 ? 33.087 13.291 -17.831 1.00 48.06 200 HIS A C 1
ATOM 1635 O O . HIS A 1 200 ? 34.033 12.937 -17.136 1.00 48.06 200 HIS A O 1
ATOM 1641 N N . GLY A 1 201 ? 31.826 13.244 -17.393 1.00 35.84 201 GLY A N 1
ATOM 1642 C CA . GLY A 1 201 ? 31.428 12.641 -16.122 1.00 35.84 201 GLY A CA 1
ATOM 1643 C C . GLY A 1 201 ? 30.771 11.284 -16.342 1.00 35.84 201 GLY A C 1
ATOM 1644 O O . GLY A 1 201 ? 29.550 11.212 -16.487 1.00 35.84 201 GLY A O 1
ATOM 1645 N N . ASP A 1 202 ? 31.574 10.223 -16.345 1.00 44.78 202 ASP A N 1
ATOM 1646 C CA . ASP A 1 202 ? 31.118 8.874 -16.015 1.00 44.78 202 ASP A CA 1
ATOM 1647 C C . ASP A 1 202 ? 30.914 8.815 -14.496 1.00 44.78 202 ASP A C 1
ATOM 1649 O O . ASP A 1 202 ? 31.870 8.781 -13.726 1.00 44.78 202 ASP A O 1
ATOM 1653 N N . HIS A 1 203 ? 29.659 8.852 -14.046 1.00 42.16 203 HIS A N 1
ATOM 1654 C CA . HIS A 1 203 ? 29.327 8.559 -12.654 1.00 42.16 203 HIS A CA 1
ATOM 1655 C C . HIS A 1 203 ? 28.919 7.091 -12.534 1.00 42.16 203 HIS A C 1
ATOM 1657 O O . HIS A 1 203 ? 27.799 6.702 -12.883 1.00 42.16 203 HIS A O 1
ATOM 1663 N N . GLU A 1 204 ? 29.848 6.284 -12.026 1.00 39.81 204 GLU A N 1
ATOM 1664 C CA . GLU A 1 204 ? 29.568 4.979 -11.440 1.00 39.81 204 GLU A CA 1
ATOM 1665 C C . GLU A 1 204 ? 28.553 5.157 -10.300 1.00 39.81 204 GLU A C 1
ATOM 1667 O O . GLU A 1 204 ? 28.778 5.885 -9.334 1.00 39.81 204 GLU A O 1
ATOM 1672 N N . TYR A 1 205 ? 27.388 4.523 -10.434 1.00 42.91 205 TYR A N 1
ATOM 1673 C CA . TYR A 1 205 ? 26.439 4.394 -9.335 1.00 42.91 205 TYR A CA 1
ATOM 1674 C C . TYR A 1 205 ? 26.938 3.279 -8.412 1.00 42.91 205 TYR A C 1
ATOM 1676 O O . TYR A 1 205 ? 26.717 2.100 -8.691 1.00 42.91 205 TYR A O 1
ATOM 1684 N N . GLU A 1 206 ? 27.573 3.643 -7.298 1.00 33.66 206 GLU A N 1
ATOM 1685 C CA . GLU A 1 206 ? 27.713 2.746 -6.151 1.00 33.66 206 GLU A CA 1
ATOM 1686 C C . GLU A 1 206 ? 26.310 2.410 -5.623 1.00 33.66 206 GLU A C 1
ATOM 1688 O O . GLU A 1 206 ? 25.593 3.239 -5.054 1.00 33.66 206 GLU A O 1
ATOM 1693 N N . SER A 1 207 ? 25.874 1.175 -5.863 1.00 36.59 207 SER A N 1
ATOM 1694 C CA . SER A 1 207 ? 24.655 0.628 -5.287 1.00 36.59 207 SER A CA 1
ATOM 1695 C C . SER A 1 207 ? 24.867 0.404 -3.790 1.00 36.59 207 SER A C 1
ATOM 1697 O O . SER A 1 207 ? 25.462 -0.594 -3.383 1.00 36.59 207 SER A O 1
ATOM 1699 N N . VAL A 1 208 ? 24.363 1.318 -2.961 1.00 36.41 208 VAL A N 1
ATOM 1700 C CA . VAL A 1 208 ? 24.263 1.112 -1.513 1.00 36.41 208 VAL A CA 1
ATOM 1701 C C . VAL A 1 208 ? 23.220 0.020 -1.258 1.00 36.41 208 VAL A C 1
ATOM 1703 O O . VAL A 1 208 ? 22.013 0.258 -1.326 1.00 36.41 208 VAL A O 1
ATOM 1706 N N . TYR A 1 209 ? 23.694 -1.197 -0.993 1.00 35.34 209 TYR A N 1
ATOM 1707 C CA . TYR A 1 209 ? 22.887 -2.276 -0.434 1.00 35.34 209 TYR A CA 1
ATOM 1708 C C . TYR A 1 209 ? 22.459 -1.881 0.983 1.00 35.34 209 TYR A C 1
ATOM 1710 O O . TYR A 1 209 ? 23.280 -1.794 1.892 1.00 35.34 209 TYR A O 1
ATOM 1718 N N . PHE A 1 210 ? 21.162 -1.655 1.186 1.00 32.59 210 PHE A N 1
ATOM 1719 C CA . PHE A 1 210 ? 20.580 -1.699 2.523 1.00 32.59 210 PHE A CA 1
ATOM 1720 C C . PHE A 1 210 ? 20.314 -3.165 2.871 1.00 32.59 210 PHE A C 1
ATOM 1722 O O . PHE A 1 210 ? 19.300 -3.733 2.468 1.00 32.59 210 PHE A O 1
ATOM 1729 N N . GLU A 1 211 ? 21.229 -3.786 3.615 1.00 32.81 211 GLU A N 1
ATOM 1730 C CA . GLU A 1 211 ? 20.928 -5.018 4.345 1.00 32.81 211 GLU A CA 1
ATOM 1731 C C . GLU A 1 211 ? 19.931 -4.691 5.463 1.00 32.81 211 GLU A C 1
ATOM 1733 O O . GLU A 1 211 ? 20.272 -4.116 6.499 1.00 32.81 211 GLU A O 1
ATOM 1738 N N . CYS A 1 212 ? 18.666 -5.060 5.261 1.00 33.47 212 CYS A N 1
ATOM 1739 C CA . CYS A 1 212 ? 17.727 -5.201 6.364 1.00 33.47 212 CYS A CA 1
ATOM 1740 C C . CYS A 1 212 ? 18.168 -6.404 7.204 1.00 33.47 212 CYS A C 1
ATOM 1742 O O . CYS A 1 212 ? 17.878 -7.552 6.876 1.00 33.47 212 CYS A O 1
ATOM 1744 N N . ARG A 1 213 ? 18.900 -6.128 8.285 1.00 31.91 213 ARG A N 1
ATOM 1745 C CA . ARG A 1 213 ? 19.228 -7.102 9.325 1.00 31.91 213 ARG A CA 1
ATOM 1746 C C . ARG A 1 213 ? 17.938 -7.451 10.075 1.00 31.91 213 ARG A C 1
ATOM 1748 O O . ARG A 1 213 ? 17.502 -6.716 10.957 1.00 31.91 213 ARG A O 1
ATOM 1755 N N . GLU A 1 214 ? 17.285 -8.534 9.668 1.00 39.44 214 GLU A N 1
ATOM 1756 C CA . GLU A 1 214 ? 16.217 -9.152 10.449 1.00 39.44 214 GLU A CA 1
ATOM 1757 C C . GLU A 1 214 ? 16.860 -9.979 11.569 1.00 39.44 214 GLU A C 1
ATOM 1759 O O . GLU A 1 214 ? 17.426 -11.045 11.330 1.00 39.44 214 GLU A O 1
ATOM 1764 N N . ASP A 1 215 ? 16.781 -9.483 12.806 1.00 34.06 215 ASP A N 1
ATOM 1765 C CA . ASP A 1 215 ? 17.036 -10.286 14.003 1.00 34.06 215 ASP A CA 1
ATOM 1766 C C . ASP A 1 215 ? 15.895 -11.303 14.168 1.00 34.06 215 ASP A C 1
ATOM 1768 O O . ASP A 1 215 ? 14.934 -11.116 14.916 1.00 34.06 215 ASP A O 1
ATOM 1772 N N . SER A 1 216 ? 15.990 -12.401 13.424 1.00 42.06 216 SER A N 1
ATOM 1773 C CA . SER A 1 216 ? 15.145 -13.578 13.571 1.00 42.06 216 SER A CA 1
ATOM 1774 C C . SER A 1 216 ? 15.829 -14.599 14.481 1.00 42.06 216 SER A C 1
ATOM 1776 O O . SER A 1 216 ? 16.458 -15.548 14.018 1.00 42.06 216 SER A O 1
ATOM 1778 N N . THR A 1 217 ? 15.664 -14.441 15.795 1.00 41.78 217 THR A N 1
ATOM 1779 C CA . THR A 1 217 ? 15.835 -15.541 16.756 1.00 41.78 217 THR A CA 1
ATOM 1780 C C . THR A 1 217 ? 14.553 -15.746 17.550 1.00 41.78 217 THR A C 1
ATOM 1782 O O . THR A 1 217 ? 14.441 -15.342 18.704 1.00 41.78 217 THR A O 1
ATOM 1785 N N . LEU A 1 218 ? 13.582 -16.420 16.937 1.00 36.00 218 LEU A N 1
ATOM 1786 C CA . LEU A 1 218 ? 12.600 -17.213 17.671 1.00 36.00 218 LEU A CA 1
ATOM 1787 C C . LEU A 1 218 ? 12.542 -18.596 17.030 1.00 36.00 218 LEU A C 1
ATOM 1789 O O . LEU A 1 218 ? 11.810 -18.861 16.079 1.00 36.00 218 LEU A O 1
ATOM 1793 N N . VAL A 1 219 ? 13.403 -19.460 17.562 1.00 39.91 219 VAL A N 1
ATOM 1794 C CA . VAL A 1 219 ? 13.397 -20.900 17.337 1.00 39.91 219 VAL A CA 1
ATOM 1795 C C . VAL A 1 219 ? 12.082 -21.456 17.878 1.00 39.91 219 VAL A C 1
ATOM 1797 O O . VAL A 1 219 ? 11.801 -21.381 19.073 1.00 39.91 219 VAL A O 1
ATOM 1800 N N . ASN A 1 220 ? 11.287 -22.025 16.976 1.00 37.91 220 ASN A N 1
ATOM 1801 C CA . ASN A 1 220 ? 10.185 -22.916 17.306 1.00 37.91 220 ASN A CA 1
ATOM 1802 C C . ASN A 1 220 ? 10.736 -24.160 18.018 1.00 37.91 220 ASN A C 1
ATOM 1804 O O . ASN A 1 220 ? 11.517 -24.908 17.430 1.00 37.91 220 ASN A O 1
ATOM 1808 N N . GLN A 1 221 ? 10.282 -24.419 19.244 1.00 39.50 221 GLN A N 1
ATOM 1809 C CA . GLN A 1 221 ? 10.272 -25.769 19.806 1.00 39.50 221 GLN A CA 1
ATOM 1810 C C . GLN A 1 221 ? 8.832 -26.293 19.876 1.00 39.50 221 GLN A C 1
ATOM 1812 O O . GLN A 1 221 ? 7.910 -25.513 20.132 1.00 39.50 221 GLN A O 1
ATOM 1817 N N . PRO A 1 222 ? 8.615 -27.594 19.614 1.00 50.97 222 PRO A N 1
ATOM 1818 C CA . PRO A 1 222 ? 7.286 -28.167 19.513 1.00 50.97 222 PRO A CA 1
ATOM 1819 C C . PRO A 1 222 ? 6.702 -28.492 20.890 1.00 50.97 222 PRO A C 1
ATOM 1821 O O . PRO A 1 222 ? 7.387 -28.952 21.802 1.00 50.97 222 PRO A O 1
ATOM 1824 N N . ASN A 1 223 ? 5.388 -28.302 20.991 1.00 40.78 223 ASN A N 1
ATOM 1825 C CA . ASN A 1 223 ? 4.552 -28.783 22.081 1.00 40.78 223 ASN A CA 1
ATOM 1826 C C . ASN A 1 223 ? 4.700 -30.298 22.271 1.00 40.78 223 ASN A C 1
ATOM 1828 O O . ASN A 1 223 ? 4.418 -31.062 21.347 1.00 40.78 223 ASN A O 1
ATOM 1832 N N . SER A 1 224 ? 5.005 -30.727 23.497 1.00 35.56 224 SER A N 1
ATOM 1833 C CA . SER A 1 224 ? 4.550 -32.022 24.000 1.00 35.56 224 SER A CA 1
ATOM 1834 C C . SER A 1 224 ? 4.507 -32.052 25.534 1.00 35.56 224 SER A C 1
ATOM 1836 O O . SER A 1 224 ? 5.535 -31.954 26.193 1.00 35.56 224 SER A O 1
ATOM 1838 N N . LEU A 1 225 ? 3.287 -32.256 26.051 1.00 38.88 225 LEU A N 1
ATOM 1839 C CA . LEU A 1 225 ? 2.959 -33.112 27.200 1.00 38.88 225 LEU A CA 1
ATOM 1840 C C . LEU A 1 225 ? 3.425 -32.703 28.618 1.00 38.88 225 LEU A C 1
ATOM 1842 O O . LEU A 1 225 ? 4.544 -32.976 29.025 1.00 38.88 225 LEU A O 1
ATOM 1846 N N . MET A 1 226 ? 2.486 -32.225 29.447 1.00 33.50 226 MET A N 1
ATOM 1847 C CA . MET A 1 226 ? 1.801 -33.016 30.499 1.00 33.50 226 MET A CA 1
ATOM 1848 C C . MET A 1 226 ? 1.238 -32.139 31.625 1.00 33.50 226 MET A C 1
ATOM 1850 O O . MET A 1 226 ? 1.823 -31.166 32.085 1.00 33.50 226 MET A O 1
ATOM 1854 N N . ILE A 1 227 ? 0.051 -32.552 32.053 1.00 46.94 227 ILE A N 1
ATOM 1855 C CA . ILE A 1 227 ? -0.750 -32.053 33.163 1.00 46.94 227 ILE A CA 1
ATOM 1856 C C . ILE A 1 227 ? -0.000 -32.273 34.485 1.00 46.94 227 ILE A C 1
ATOM 1858 O O . ILE A 1 227 ? 0.395 -33.399 34.775 1.00 46.94 227 ILE A O 1
ATOM 1862 N N . ASN A 1 228 ? 0.095 -31.246 35.334 1.00 37.53 228 ASN A N 1
ATOM 1863 C CA . ASN A 1 228 ? 0.198 -31.457 36.779 1.00 37.53 228 ASN A CA 1
ATOM 1864 C C . ASN A 1 228 ? -0.513 -30.332 37.549 1.00 37.53 228 ASN A C 1
ATOM 1866 O O . ASN A 1 228 ? 0.039 -29.268 37.820 1.00 37.53 228 ASN A O 1
ATOM 1870 N N . ASN A 1 229 ? -1.781 -30.583 37.876 1.00 49.06 229 ASN A N 1
ATOM 1871 C CA . ASN A 1 229 ? -2.531 -29.830 38.871 1.00 49.06 229 ASN A CA 1
ATOM 1872 C C . ASN A 1 229 ? -2.122 -30.355 40.247 1.00 49.06 229 ASN A C 1
ATOM 1874 O O . ASN A 1 229 ? -2.585 -31.432 40.599 1.00 49.06 229 ASN A O 1
ATOM 1878 N N . ASN A 1 230 ? -1.279 -29.630 40.991 1.00 49.12 230 ASN A N 1
ATOM 1879 C CA . ASN A 1 230 ? -1.232 -29.637 42.463 1.00 49.12 230 ASN A CA 1
ATOM 1880 C C . ASN A 1 230 ? -0.124 -28.707 42.984 1.00 49.12 230 ASN A C 1
ATOM 1882 O O . ASN A 1 230 ? 0.985 -29.143 43.284 1.00 49.12 230 ASN A O 1
ATOM 1886 N N . SER A 1 231 ? -0.420 -27.414 43.146 1.00 40.94 231 SER A N 1
ATOM 1887 C CA . SER A 1 231 ? 0.293 -26.562 44.115 1.00 40.94 231 SER A CA 1
ATOM 1888 C C . SER A 1 231 ? -0.575 -25.358 44.489 1.00 40.94 231 SER A C 1
ATOM 1890 O O . SER A 1 231 ? -0.672 -24.380 43.753 1.00 40.94 231 SER A O 1
ATOM 1892 N N . LYS A 1 232 ? -1.239 -25.431 45.647 1.00 52.06 232 LYS A N 1
ATOM 1893 C CA . LYS A 1 232 ? -1.794 -24.257 46.337 1.00 52.06 232 LYS A CA 1
ATOM 1894 C C . LYS A 1 232 ? -0.627 -23.377 46.805 1.00 52.06 232 LYS A C 1
ATOM 1896 O O . LYS A 1 232 ? 0.225 -23.904 47.518 1.00 52.06 232 LYS A O 1
ATOM 1901 N N . PRO A 1 233 ? -0.599 -22.064 46.527 1.00 46.84 233 PRO A N 1
ATOM 1902 C CA . PRO A 1 233 ? 0.265 -21.170 47.273 1.00 46.84 233 PRO A CA 1
ATOM 1903 C C . PRO A 1 233 ? -0.447 -20.745 48.564 1.00 46.84 233 PRO A C 1
ATOM 1905 O O . PRO A 1 233 ? -1.423 -19.995 48.563 1.00 46.84 233 PRO A O 1
ATOM 1908 N N . GLU A 1 234 ? 0.052 -21.284 49.670 1.00 52.75 234 GLU A N 1
ATOM 1909 C CA . GLU A 1 234 ? -0.240 -20.890 51.044 1.00 52.75 234 GLU A CA 1
ATOM 1910 C C . GLU A 1 234 ? 0.438 -19.536 51.327 1.00 52.75 234 GLU A C 1
ATOM 1912 O O . GLU A 1 234 ? 1.594 -19.481 51.740 1.00 52.75 234 GLU A O 1
ATOM 1917 N N . TRP A 1 235 ? -0.261 -18.420 51.092 1.00 53.00 235 TRP A N 1
ATOM 1918 C CA . TRP A 1 235 ? 0.187 -17.106 51.568 1.00 53.00 235 TRP A CA 1
ATOM 1919 C C . TRP A 1 235 ? -0.441 -16.806 52.927 1.00 53.00 235 TRP A C 1
ATOM 1921 O O . TRP A 1 235 ? -1.620 -16.475 53.050 1.00 53.00 235 TRP A O 1
ATOM 1931 N N . ARG A 1 236 ? 0.391 -16.968 53.958 1.00 41.44 236 ARG A N 1
ATOM 1932 C CA . ARG A 1 236 ? 0.120 -16.629 55.354 1.00 41.44 236 ARG A CA 1
ATOM 1933 C C . ARG A 1 236 ? -0.009 -15.119 55.547 1.00 41.44 236 ARG A C 1
ATOM 1935 O O . ARG A 1 236 ? 0.859 -14.356 55.139 1.00 41.44 236 ARG A O 1
ATOM 1942 N N . ASN A 1 237 ? -1.076 -14.746 56.248 1.00 51.16 237 ASN A N 1
ATOM 1943 C CA . ASN A 1 237 ? -1.165 -13.715 57.286 1.00 51.16 237 ASN A CA 1
ATOM 1944 C C . ASN A 1 237 ? 0.048 -12.774 57.416 1.00 51.16 237 ASN A C 1
ATOM 1946 O O . ASN A 1 237 ? 0.988 -13.066 58.156 1.00 51.16 237 ASN A O 1
ATOM 1950 N N . GLN A 1 238 ? -0.034 -11.596 56.798 1.00 51.66 238 GLN A N 1
ATOM 1951 C CA . GLN A 1 238 ? 0.663 -10.412 57.300 1.00 51.66 238 GLN A CA 1
ATOM 1952 C C . GLN A 1 238 ? -0.355 -9.497 57.995 1.00 51.66 238 GLN A C 1
ATOM 1954 O O . GLN A 1 238 ? -1.407 -9.220 57.413 1.00 51.66 238 GLN A O 1
ATOM 1959 N N . PRO A 1 239 ? -0.090 -9.024 59.226 1.00 59.16 239 PRO A N 1
ATOM 1960 C CA . PRO A 1 239 ? -0.951 -8.053 59.879 1.00 59.16 239 PRO A CA 1
ATOM 1961 C C . PRO A 1 239 ? -0.842 -6.695 59.175 1.00 59.16 239 PRO A C 1
ATOM 1963 O O . PRO A 1 239 ? 0.242 -6.167 58.928 1.00 59.16 239 PRO A O 1
ATOM 1966 N N . TYR A 1 240 ? -2.007 -6.141 58.855 1.00 57.69 240 TYR A N 1
ATOM 1967 C CA . TYR A 1 240 ? -2.196 -4.811 58.295 1.00 57.69 240 TYR A CA 1
ATOM 1968 C C . TYR A 1 240 ? -1.615 -3.748 59.239 1.00 57.69 240 TYR A C 1
ATOM 1970 O O . TYR A 1 240 ? -2.072 -3.601 60.370 1.00 57.69 240 TYR A O 1
ATOM 1978 N N . ASN A 1 241 ? -0.609 -3.008 58.769 1.00 58.31 241 ASN A N 1
ATOM 1979 C CA . ASN A 1 241 ? 0.031 -1.927 59.512 1.00 58.31 241 ASN A CA 1
ATOM 1980 C C . ASN A 1 241 ? -0.526 -0.577 59.007 1.00 58.31 241 ASN A C 1
ATOM 1982 O O . ASN A 1 241 ? -0.185 -0.167 57.890 1.00 58.31 241 ASN A O 1
ATOM 1986 N N . PRO A 1 242 ? -1.422 0.109 59.743 1.00 63.75 242 PRO A N 1
ATOM 1987 C CA . PRO A 1 242 ? -1.981 1.373 59.284 1.00 63.75 242 PRO A CA 1
ATOM 1988 C C . PRO A 1 242 ? -0.918 2.474 59.380 1.00 63.75 242 PRO A C 1
ATOM 1990 O O . PRO A 1 242 ? -0.382 2.760 60.449 1.00 63.75 242 PRO A O 1
ATOM 1993 N N . ARG A 1 243 ? -0.613 3.116 58.247 1.00 58.38 243 ARG A N 1
ATOM 1994 C CA . ARG A 1 243 ? 0.257 4.301 58.210 1.00 58.38 243 ARG A CA 1
ATOM 1995 C C . ARG A 1 243 ? -0.358 5.448 59.034 1.00 58.38 243 ARG A C 1
ATOM 1997 O O . ARG A 1 243 ? -1.579 5.624 59.003 1.00 58.38 243 ARG A O 1
ATOM 2004 N N . PRO A 1 244 ? 0.461 6.268 59.716 1.00 55.75 244 PRO A N 1
ATOM 2005 C CA . PRO A 1 244 ? -0.030 7.387 60.508 1.00 55.75 244 PRO A CA 1
ATOM 2006 C C . PRO A 1 244 ? -0.635 8.473 59.610 1.00 55.75 244 PRO A C 1
ATOM 2008 O O . PRO A 1 244 ? -0.037 8.892 58.617 1.00 55.75 244 PRO A O 1
ATOM 2011 N N . ARG A 1 245 ? -1.841 8.926 59.977 1.00 47.81 245 ARG A N 1
ATOM 2012 C CA . ARG A 1 245 ? -2.518 10.089 59.391 1.00 47.81 245 ARG A CA 1
ATOM 2013 C C . ARG A 1 245 ? -1.649 11.326 59.607 1.00 47.81 245 ARG A C 1
ATOM 2015 O O . ARG A 1 245 ? -1.531 11.807 60.730 1.00 47.81 245 ARG A O 1
ATOM 2022 N N . SER A 1 246 ? -1.069 11.855 58.535 1.00 50.84 246 SER A N 1
ATOM 2023 C CA . SER A 1 246 ? -0.481 13.188 58.549 1.00 50.84 246 SER A CA 1
ATOM 2024 C C . SER A 1 246 ? -1.591 14.231 58.696 1.00 50.84 246 SER A C 1
ATOM 2026 O O . SER A 1 246 ? -2.598 14.225 57.984 1.00 50.84 246 SER A O 1
ATOM 2028 N N . HIS A 1 247 ? -1.404 15.104 59.681 1.00 48.75 247 HIS A N 1
ATOM 2029 C CA . HIS A 1 247 ? -2.245 16.250 59.979 1.00 48.75 247 HIS A CA 1
ATOM 2030 C C . HIS A 1 247 ? -2.388 17.158 58.752 1.00 48.75 247 HIS A C 1
ATOM 2032 O O . HIS A 1 247 ? -1.436 17.818 58.340 1.00 48.75 247 HIS A O 1
ATOM 2038 N N . TRP A 1 248 ? -3.595 17.219 58.191 1.00 43.50 248 TRP A N 1
ATOM 2039 C CA . TRP A 1 248 ? -3.973 18.298 57.288 1.00 43.50 248 TRP A CA 1
ATOM 2040 C C . TRP A 1 248 ? -4.240 19.557 58.111 1.00 43.50 248 TRP A C 1
ATOM 2042 O O . TRP A 1 248 ? -5.116 19.600 58.974 1.00 43.50 248 TRP A O 1
ATOM 2052 N N . ASN A 1 249 ? -3.4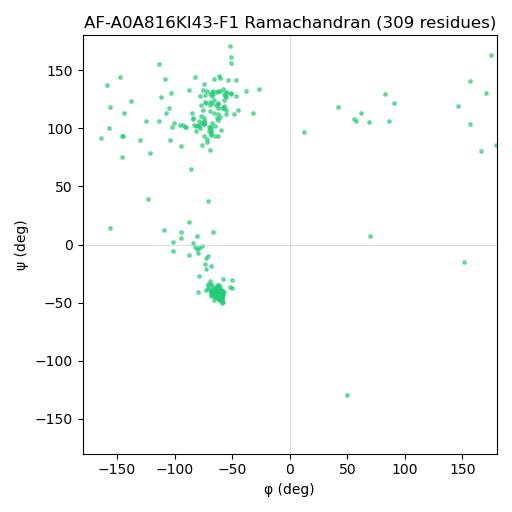05 20.556 57.858 1.00 46.59 249 ASN A N 1
ATOM 2053 C CA . ASN A 1 249 ? -3.396 21.852 58.504 1.00 46.59 249 ASN A CA 1
ATOM 2054 C C . ASN A 1 249 ? -4.539 22.712 57.935 1.00 46.59 249 ASN A C 1
ATOM 2056 O O . ASN A 1 249 ? -4.516 23.110 56.769 1.00 46.59 249 ASN A O 1
ATOM 2060 N N . SER A 1 250 ? -5.558 22.970 58.752 1.00 43.97 250 SER A N 1
ATOM 2061 C CA . SER A 1 250 ? -6.690 23.836 58.417 1.00 43.97 250 SER A CA 1
ATOM 2062 C C . SER A 1 250 ? -6.279 25.307 58.488 1.00 43.97 250 SER A C 1
ATOM 2064 O O . SER A 1 250 ? -6.505 25.979 59.496 1.00 43.97 250 SER A O 1
ATOM 2066 N N . ASN A 1 251 ? -5.723 25.839 57.399 1.00 44.88 251 ASN A N 1
ATOM 2067 C CA . ASN A 1 251 ? -5.618 27.284 57.217 1.00 44.88 251 ASN A CA 1
ATOM 2068 C C . ASN A 1 251 ? -7.020 27.871 56.998 1.00 44.88 251 ASN A C 1
ATOM 2070 O O . ASN A 1 251 ? -7.587 27.823 55.907 1.00 44.88 251 ASN A O 1
ATOM 2074 N N . LYS A 1 252 ? -7.583 28.437 58.072 1.00 43.72 252 LYS A N 1
ATOM 2075 C CA . LYS A 1 252 ? -8.756 29.317 58.047 1.00 43.72 252 LYS A CA 1
ATOM 2076 C C . LYS A 1 252 ? -8.429 30.574 57.233 1.00 43.72 252 LYS A C 1
ATOM 2078 O O . LYS A 1 252 ? -7.948 31.563 57.781 1.00 43.72 252 LYS A O 1
ATOM 2083 N N . VAL A 1 25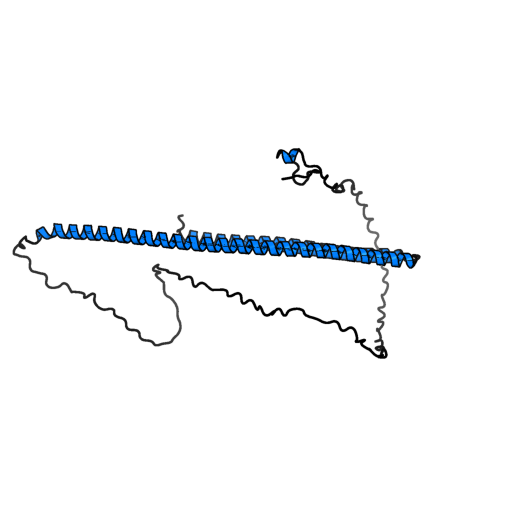3 ? -8.736 30.562 55.940 1.00 45.47 253 VAL A N 1
ATOM 2084 C CA . VAL A 1 253 ? -8.835 31.792 55.148 1.00 45.47 253 VAL A CA 1
ATOM 2085 C C . VAL A 1 253 ? -10.140 32.485 55.542 1.00 45.47 253 VAL A C 1
ATOM 2087 O O . VAL A 1 253 ? -11.235 32.038 55.202 1.00 45.47 253 VAL A O 1
ATOM 2090 N N . LYS A 1 254 ? -10.027 33.565 56.321 1.00 45.38 254 LYS A N 1
ATOM 2091 C CA . LYS A 1 254 ? -11.128 34.496 56.588 1.00 45.38 254 LYS A CA 1
ATOM 2092 C C . LYS A 1 254 ? -11.450 35.243 55.291 1.00 45.38 254 LYS A C 1
ATOM 2094 O O . LYS A 1 254 ? -10.786 36.222 54.970 1.00 45.38 254 LYS A O 1
ATOM 2099 N N . TYR A 1 255 ? -12.478 34.809 54.566 1.00 42.84 255 TYR A N 1
ATOM 2100 C CA . TYR A 1 255 ? -13.096 35.645 53.539 1.00 42.84 255 TYR A CA 1
ATOM 2101 C C . TYR A 1 255 ? -13.941 36.727 54.222 1.00 42.84 255 TYR A C 1
ATOM 2103 O O . TYR A 1 255 ? -15.001 36.453 54.786 1.00 42.84 255 TYR A O 1
ATOM 2111 N N . GLN A 1 256 ? -13.437 37.961 54.198 1.00 44.81 256 GLN A N 1
ATOM 2112 C CA . GLN A 1 256 ? -14.204 39.162 54.511 1.00 44.81 256 GLN A CA 1
ATOM 2113 C C . GLN A 1 256 ? -15.263 39.370 53.420 1.00 44.81 256 GLN A C 1
ATOM 2115 O O . GLN A 1 256 ? -14.946 39.475 52.237 1.00 44.81 256 GLN A O 1
ATOM 2120 N N . LYS A 1 257 ? -16.535 39.413 53.827 1.00 43.41 257 LYS A N 1
ATOM 2121 C CA . LYS A 1 257 ? -17.644 39.872 52.989 1.00 43.41 257 LYS A CA 1
ATOM 2122 C C . LYS A 1 257 ? -17.571 41.397 52.887 1.00 43.41 257 LYS A C 1
ATOM 2124 O O . LYS A 1 257 ? -17.983 42.074 53.821 1.00 43.41 257 LYS A O 1
ATOM 2129 N N . ASN A 1 258 ? -17.106 41.914 51.753 1.00 44.12 258 ASN A N 1
ATOM 2130 C CA . ASN A 1 258 ? -17.412 43.280 51.334 1.00 44.12 258 ASN A CA 1
ATOM 2131 C C . ASN A 1 258 ? -18.673 43.237 50.468 1.00 44.12 258 ASN A C 1
ATOM 2133 O O . ASN A 1 258 ? -18.637 42.839 49.306 1.00 44.12 258 ASN A O 1
ATOM 2137 N N . TYR A 1 259 ? -19.799 43.596 51.080 1.00 43.25 259 TYR A N 1
ATOM 2138 C CA . TYR A 1 259 ? -21.022 43.969 50.382 1.00 43.25 259 TYR A CA 1
ATOM 2139 C C . TYR A 1 259 ? -20.837 45.407 49.895 1.00 43.25 259 TYR A C 1
ATOM 2141 O O . TYR A 1 259 ? -20.957 46.331 50.693 1.00 43.25 259 TYR A O 1
ATOM 2149 N N . ASN A 1 260 ? -20.546 45.588 48.608 1.00 43.28 260 ASN A N 1
ATOM 2150 C CA . ASN A 1 260 ? -20.744 46.874 47.951 1.00 43.28 260 ASN A CA 1
ATOM 2151 C C . ASN A 1 260 ? -21.981 46.778 47.059 1.00 43.28 260 ASN A C 1
ATOM 2153 O O . ASN A 1 260 ? -22.073 45.948 46.155 1.00 43.28 260 ASN A O 1
ATOM 2157 N N . GLN A 1 261 ? -22.942 47.613 47.438 1.00 51.56 261 GLN A N 1
ATOM 2158 C CA . GLN A 1 261 ? -24.098 48.084 46.693 1.00 51.56 261 GLN A CA 1
ATOM 2159 C C . GLN A 1 261 ? -23.705 48.641 45.311 1.00 51.56 261 GLN A C 1
ATOM 2161 O O . GLN A 1 261 ? -22.571 49.069 45.120 1.00 51.56 261 GLN A O 1
ATOM 2166 N N . GLU A 1 262 ? -24.716 48.729 44.432 1.00 44.34 262 GLU A N 1
ATOM 2167 C CA . GLU A 1 262 ? -24.729 49.379 43.102 1.00 44.34 262 GLU A CA 1
ATOM 2168 C C . GLU A 1 262 ? -24.152 48.497 41.959 1.00 44.34 262 GLU A C 1
ATOM 2170 O O . GLU A 1 262 ? -23.095 47.905 42.097 1.00 44.34 262 GLU A O 1
ATOM 2175 N N . GLN A 1 263 ? -24.770 48.273 40.791 1.00 43.31 263 GLN A N 1
ATOM 2176 C CA . GLN A 1 263 ? -25.771 4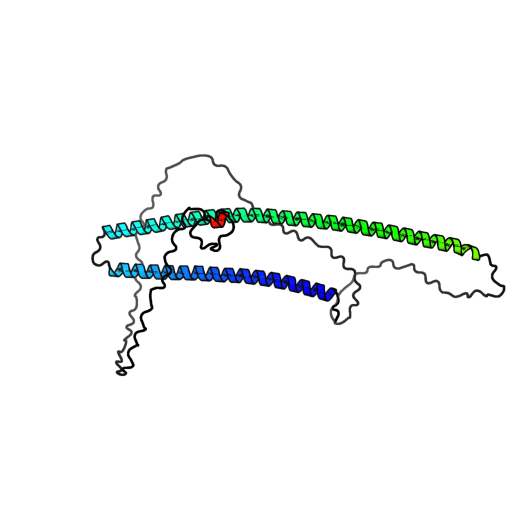9.019 40.029 1.00 43.31 263 GLN A CA 1
ATOM 2177 C C . GLN A 1 263 ? -26.708 48.073 39.247 1.00 43.31 263 GLN A C 1
ATOM 2179 O O . GLN A 1 263 ? -26.293 47.046 38.708 1.00 43.31 263 GLN A O 1
ATOM 2184 N N . PHE A 1 264 ? -27.983 48.456 39.144 1.00 47.66 264 PHE A N 1
ATOM 2185 C CA . PHE A 1 264 ? -28.962 47.847 38.240 1.00 47.66 264 PHE A CA 1
ATOM 2186 C C . PHE A 1 264 ? -28.627 48.199 36.780 1.00 47.66 264 PHE A C 1
ATOM 2188 O O . PHE A 1 264 ? -28.995 49.265 36.296 1.00 47.66 264 PHE A O 1
ATOM 2195 N N . GLY A 1 265 ? -27.953 47.286 36.079 1.00 42.47 265 GLY A N 1
ATOM 2196 C CA . GLY A 1 265 ? -27.697 47.352 34.639 1.00 42.47 265 GLY A CA 1
ATOM 2197 C C . GLY A 1 265 ? -28.419 46.234 33.882 1.00 42.47 265 GLY A C 1
ATOM 2198 O O . GLY A 1 265 ? -28.035 45.077 33.976 1.00 42.47 265 GLY A O 1
ATOM 2199 N N . GLU A 1 266 ? -29.482 46.619 33.175 1.00 48.22 266 GLU A N 1
ATOM 2200 C CA . GLU A 1 266 ? -30.145 45.989 32.018 1.00 48.22 266 GLU A CA 1
ATOM 2201 C C . GLU A 1 266 ? -30.371 44.459 31.961 1.00 48.22 266 GLU A C 1
ATOM 2203 O O . GLU A 1 266 ? -29.474 43.630 31.826 1.00 48.22 266 GLU A O 1
ATOM 2208 N N . LYS A 1 267 ? -31.662 44.091 31.910 1.00 53.19 267 LYS A N 1
ATOM 2209 C CA . LYS A 1 267 ? -32.158 42.738 31.616 1.00 53.19 267 LYS A CA 1
ATOM 2210 C C . LYS A 1 267 ? -31.628 42.242 30.255 1.00 53.19 267 LYS A C 1
ATOM 2212 O O . LYS A 1 267 ? -31.857 42.919 29.249 1.00 53.19 267 LYS A O 1
ATOM 2217 N N . PRO A 1 268 ? -31.035 41.036 30.159 1.00 53.00 268 PRO A N 1
ATOM 2218 C CA . PRO A 1 268 ? -30.672 40.461 28.870 1.00 53.00 268 PRO A CA 1
ATOM 2219 C C . PRO A 1 268 ? -31.936 40.206 28.040 1.00 53.00 268 PRO A C 1
ATOM 2221 O O . PRO A 1 268 ? -32.835 39.465 28.440 1.00 53.00 268 PRO A O 1
ATOM 2224 N N . ARG A 1 269 ? -32.006 40.842 26.865 1.00 52.94 269 ARG A N 1
ATOM 2225 C CA . ARG A 1 269 ? -33.061 40.615 25.871 1.00 52.94 269 ARG A CA 1
ATOM 2226 C C . ARG A 1 269 ? -33.079 39.132 25.495 1.00 52.94 269 ARG A C 1
ATOM 2228 O O . ARG A 1 269 ? -32.105 38.614 24.948 1.00 52.94 269 ARG A O 1
ATOM 2235 N N . LEU A 1 270 ? -34.204 38.476 25.780 1.00 52.62 270 LEU A N 1
ATOM 2236 C CA . LEU A 1 270 ? -34.536 37.127 25.327 1.00 52.62 270 LEU A CA 1
ATOM 2237 C C . LEU A 1 270 ? -34.269 37.019 23.821 1.00 52.62 270 LEU A C 1
ATOM 2239 O O . LEU A 1 270 ? -34.931 37.664 23.003 1.00 52.62 270 LEU A O 1
ATOM 2243 N N . LYS A 1 271 ? -33.260 36.223 23.459 1.00 57.97 271 LYS A N 1
ATOM 2244 C CA . LYS A 1 271 ? -32.985 35.874 22.066 1.00 57.97 271 LYS A CA 1
ATOM 2245 C C . LYS A 1 271 ? -34.210 35.144 21.509 1.00 57.97 271 LYS A C 1
ATOM 2247 O O . LYS A 1 271 ? -34.742 34.243 22.154 1.00 57.97 271 LYS A O 1
ATOM 2252 N N . LYS A 1 272 ? -34.651 35.575 20.322 1.00 61.28 272 LYS A N 1
ATOM 2253 C CA . LYS A 1 272 ? -35.766 34.990 19.561 1.00 61.28 272 LYS A CA 1
ATOM 2254 C C . LYS A 1 272 ? -35.644 33.456 19.515 1.00 61.28 272 LYS A C 1
ATOM 2256 O O . LYS A 1 272 ? -34.523 32.965 19.360 1.00 61.28 272 LYS A O 1
ATOM 2261 N N . PRO A 1 273 ? -36.760 32.710 19.607 1.00 54.53 273 PRO A N 1
ATOM 2262 C CA . PRO A 1 273 ? -36.736 31.256 19.539 1.00 54.53 273 PRO A CA 1
ATOM 2263 C C . PRO A 1 273 ? -36.085 30.810 18.229 1.00 54.53 273 PRO A C 1
ATOM 2265 O O . PRO A 1 273 ? -36.488 31.216 17.137 1.00 54.53 273 PRO A O 1
ATOM 2268 N N . ILE A 1 274 ? -35.042 29.993 18.356 1.00 53.12 274 ILE A N 1
ATOM 2269 C CA . ILE A 1 274 ? -34.407 29.311 17.233 1.00 53.12 274 ILE A CA 1
ATOM 2270 C C . ILE A 1 274 ? -35.473 28.399 16.622 1.00 53.12 274 ILE A C 1
ATOM 2272 O O . ILE A 1 274 ? -36.052 27.559 17.308 1.00 53.12 274 ILE A O 1
ATOM 2276 N N . ASN A 1 275 ? -35.763 28.602 15.338 1.00 53.59 275 ASN A N 1
ATOM 2277 C CA . ASN A 1 275 ? -36.728 27.808 14.590 1.00 53.59 275 ASN A CA 1
ATOM 2278 C C . ASN A 1 275 ? -36.172 26.380 14.424 1.00 53.59 275 ASN A C 1
ATOM 2280 O O . ASN A 1 275 ? -35.380 26.108 13.524 1.00 53.59 275 ASN A O 1
ATOM 2284 N N . LEU A 1 276 ? -36.563 25.489 15.340 1.00 53.81 276 LEU A N 1
ATOM 2285 C CA . LEU A 1 276 ? -36.151 24.083 15.455 1.00 53.81 276 LEU A CA 1
ATOM 2286 C C . LEU A 1 276 ? -36.636 23.178 14.299 1.00 53.81 276 LEU A C 1
ATOM 2288 O O . LEU A 1 276 ? -36.450 21.969 14.348 1.00 53.81 276 LEU A O 1
ATOM 2292 N N . ASN A 1 277 ? -37.174 23.735 13.211 1.00 55.31 277 ASN A N 1
ATOM 2293 C CA . ASN A 1 277 ? -37.676 22.976 12.058 1.00 55.31 277 ASN A CA 1
ATOM 2294 C C . ASN A 1 277 ? -36.615 22.655 10.982 1.00 55.31 277 ASN A C 1
ATOM 2296 O O . ASN A 1 277 ? -36.960 22.343 9.844 1.00 55.31 277 ASN A O 1
ATOM 2300 N N . LYS A 1 278 ? -35.319 22.709 11.311 1.00 55.06 278 LYS A N 1
ATOM 2301 C CA . LYS A 1 278 ? -34.224 22.228 10.442 1.00 55.06 278 LYS A CA 1
ATOM 2302 C C . LYS A 1 278 ? -33.362 21.171 11.133 1.00 55.06 278 LYS A C 1
ATOM 2304 O O . LYS A 1 278 ? -32.143 21.172 10.996 1.00 55.06 278 LYS A O 1
ATOM 2309 N N . VAL A 1 279 ? -33.981 20.270 11.891 1.00 59.03 279 VAL A N 1
ATOM 2310 C CA . VAL A 1 279 ? -33.299 19.036 12.299 1.00 59.03 279 VAL A CA 1
ATOM 2311 C C . VAL A 1 279 ? -33.137 18.176 11.038 1.00 59.03 279 VAL A C 1
ATOM 2313 O O . VAL A 1 279 ? -34.145 17.899 10.383 1.00 59.03 279 VAL A O 1
ATOM 2316 N N . PRO A 1 2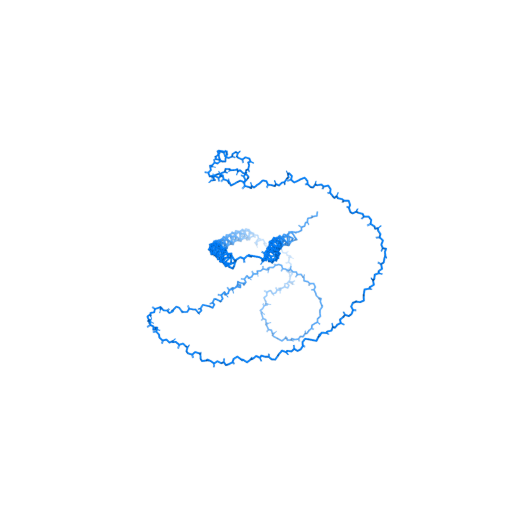80 ? -31.911 17.777 10.646 1.00 62.09 280 PRO A N 1
ATOM 2317 C CA . PRO A 1 280 ? -31.720 16.796 9.588 1.00 62.09 280 PRO A CA 1
ATOM 2318 C C . PRO A 1 280 ? -32.501 15.544 9.976 1.00 62.09 280 PRO A C 1
ATOM 2320 O O . PRO A 1 280 ? -32.234 14.947 11.020 1.00 62.09 280 PRO A O 1
ATOM 2323 N N . LEU A 1 281 ? -33.513 15.196 9.179 1.00 63.81 281 LEU A N 1
ATOM 2324 C CA . LEU A 1 281 ? -34.305 14.000 9.428 1.00 63.81 281 LEU A CA 1
ATOM 2325 C C . LEU A 1 281 ? -33.360 12.793 9.545 1.00 63.81 281 LEU A C 1
ATOM 2327 O O . LEU A 1 281 ? -32.378 12.728 8.795 1.00 63.81 281 LEU A O 1
ATOM 2331 N N . PRO A 1 282 ? -33.640 11.855 10.469 1.00 68.75 282 PRO A N 1
ATOM 2332 C CA . PRO A 1 282 ? -32.858 10.638 10.627 1.00 68.75 282 PRO A CA 1
ATOM 2333 C C . PRO A 1 282 ? -32.622 10.007 9.260 1.00 68.75 282 PRO A C 1
ATOM 2335 O O . PRO A 1 282 ? -33.569 9.834 8.491 1.00 68.75 282 PRO A O 1
ATOM 2338 N N . ILE A 1 283 ? -31.361 9.711 8.941 1.00 67.88 283 ILE A N 1
ATOM 2339 C CA . ILE A 1 283 ? -30.979 9.077 7.679 1.00 67.88 283 ILE A CA 1
ATOM 2340 C C . ILE A 1 283 ? -31.704 7.729 7.629 1.00 67.88 283 ILE A C 1
ATOM 2342 O O . ILE A 1 283 ? -31.303 6.765 8.281 1.00 67.88 283 ILE A O 1
ATOM 2346 N N . GLU A 1 284 ? -32.829 7.695 6.913 1.00 77.50 284 GLU A N 1
ATOM 2347 C CA . GLU A 1 284 ? -33.643 6.499 6.749 1.00 77.50 284 GLU A CA 1
ATOM 2348 C C . GLU A 1 284 ? -32.756 5.393 6.173 1.00 77.50 284 GLU A C 1
ATOM 2350 O O . GLU A 1 284 ? -32.064 5.590 5.168 1.00 77.50 284 GLU A O 1
ATOM 2355 N N . LYS A 1 285 ? -32.755 4.231 6.836 1.00 80.31 285 LYS A N 1
ATOM 2356 C CA . LYS A 1 285 ? -31.970 3.064 6.423 1.00 80.31 285 LYS A CA 1
ATOM 2357 C C . LYS A 1 285 ? -32.241 2.771 4.943 1.00 80.31 285 LYS A C 1
ATOM 2359 O O . LYS A 1 285 ? -33.399 2.697 4.524 1.00 80.31 285 LYS A O 1
ATOM 2364 N N . LYS A 1 286 ? -31.172 2.619 4.152 1.00 79.12 286 LYS A N 1
ATOM 2365 C CA . LYS A 1 286 ? -31.262 2.284 2.723 1.00 79.12 286 LYS A CA 1
ATOM 2366 C C . LYS A 1 286 ? -32.072 0.998 2.569 1.00 79.12 286 LYS A C 1
ATOM 2368 O O . LYS A 1 286 ? -31.835 0.024 3.281 1.00 79.12 286 LYS A O 1
ATOM 2373 N N . LYS A 1 287 ? -33.050 1.001 1.663 1.00 85.94 287 LYS A N 1
ATOM 2374 C CA . LYS A 1 287 ? -33.838 -0.203 1.378 1.00 85.94 287 LYS A CA 1
ATOM 2375 C C . LYS A 1 287 ? -32.964 -1.154 0.559 1.00 85.94 287 LYS A C 1
ATOM 2377 O O . LYS A 1 287 ? -32.316 -0.700 -0.383 1.00 85.94 287 LYS A O 1
ATOM 2382 N N . ASN A 1 288 ? -33.004 -2.455 0.860 1.00 90.50 288 ASN A N 1
ATOM 2383 C CA . ASN A 1 288 ? -32.307 -3.518 0.112 1.00 90.50 288 ASN A CA 1
ATOM 2384 C C . ASN A 1 288 ? -32.929 -3.788 -1.273 1.00 90.50 288 ASN A C 1
ATOM 2386 O O . ASN A 1 288 ? -33.054 -4.927 -1.707 1.00 90.50 288 ASN A O 1
ATOM 2390 N N . ILE A 1 289 ? -33.376 -2.738 -1.956 1.00 94.94 289 ILE A N 1
ATOM 2391 C CA . ILE A 1 289 ? -33.980 -2.799 -3.281 1.00 94.94 289 ILE A CA 1
ATOM 2392 C C . ILE A 1 289 ? -32.987 -2.123 -4.238 1.00 94.94 289 ILE A C 1
ATOM 2394 O O . ILE A 1 289 ? -32.569 -0.991 -3.956 1.00 94.94 289 ILE A O 1
ATOM 2398 N N . PRO A 1 290 ? -32.580 -2.782 -5.339 1.00 95.38 290 PRO A N 1
ATOM 2399 C CA . PRO A 1 290 ? -31.640 -2.209 -6.293 1.00 95.38 290 PRO A CA 1
ATOM 2400 C C . PRO A 1 290 ? -32.251 -0.999 -7.011 1.00 95.38 290 PRO A C 1
ATOM 2402 O O . PRO A 1 290 ? -33.439 -0.958 -7.337 1.00 95.38 290 PRO A O 1
ATOM 2405 N N . CYS A 1 291 ? -31.431 0.018 -7.262 1.00 96.75 291 CYS A N 1
ATOM 2406 C CA . CYS A 1 291 ? -31.856 1.223 -7.956 1.00 96.75 291 CYS A CA 1
ATOM 2407 C C . CYS A 1 291 ? -32.014 0.945 -9.456 1.00 96.75 291 CYS A C 1
ATOM 2409 O O . CYS A 1 291 ? -31.023 0.840 -10.180 1.00 96.75 291 CYS A O 1
ATOM 2411 N N . LYS A 1 292 ? -33.261 0.925 -9.943 1.00 96.94 292 LYS A N 1
ATOM 2412 C CA . LYS A 1 292 ? -33.581 0.756 -11.373 1.00 96.94 292 LYS A CA 1
ATOM 2413 C C . LYS A 1 292 ? -32.819 1.733 -12.284 1.00 96.94 292 LYS A C 1
ATOM 2415 O O . LYS A 1 292 ? -32.410 1.359 -13.375 1.00 96.94 292 LYS A O 1
ATOM 2420 N N . TYR A 1 293 ? -32.601 2.971 -11.836 1.00 96.69 293 TYR A N 1
ATOM 2421 C CA . TYR A 1 293 ? -31.872 3.982 -12.612 1.00 96.69 293 TYR A CA 1
ATOM 2422 C C . TYR A 1 293 ? -30.353 3.806 -12.567 1.00 96.69 293 TYR A C 1
ATOM 2424 O O . TYR A 1 293 ? -29.681 4.226 -13.502 1.00 96.69 293 TYR A O 1
ATOM 2432 N N . ALA A 1 294 ? -29.807 3.206 -11.504 1.00 96.19 294 ALA A N 1
ATOM 2433 C CA . ALA A 1 294 ? -28.375 2.923 -11.422 1.00 96.19 294 ALA A CA 1
ATOM 2434 C C . ALA A 1 294 ? -27.991 1.778 -12.362 1.00 96.19 294 ALA A C 1
ATOM 2436 O O . ALA A 1 294 ? -26.995 1.899 -13.062 1.00 96.19 294 ALA A O 1
ATOM 2437 N N . ALA A 1 295 ? -28.838 0.747 -12.465 1.00 94.25 295 ALA A N 1
ATOM 2438 C CA . ALA A 1 295 ? -28.654 -0.345 -13.423 1.00 94.25 295 ALA A CA 1
ATOM 2439 C C . ALA A 1 295 ? -28.600 0.142 -14.886 1.00 94.25 295 ALA A C 1
ATOM 2441 O O . ALA A 1 295 ? -27.922 -0.452 -15.712 1.00 94.25 295 ALA A O 1
ATOM 2442 N N . GLY A 1 296 ? -29.291 1.243 -15.202 1.00 93.75 296 GLY A N 1
ATOM 2443 C CA . GLY A 1 296 ? -29.236 1.892 -16.516 1.00 93.75 296 GLY A CA 1
ATOM 2444 C C . GLY A 1 296 ? -28.221 3.036 -16.632 1.00 93.75 296 GLY A C 1
ATOM 2445 O O . GLY A 1 296 ? -28.319 3.804 -17.581 1.00 93.75 296 GLY A O 1
ATOM 2446 N N . GLY A 1 297 ? -27.329 3.234 -15.652 1.00 95.19 297 GLY A N 1
ATOM 2447 C CA . GLY A 1 297 ? -26.309 4.297 -15.670 1.00 95.19 297 GLY A CA 1
ATOM 2448 C C . GLY A 1 297 ? -26.829 5.736 -15.514 1.00 95.19 297 GLY A C 1
ATOM 2449 O O . GLY A 1 297 ? -26.062 6.684 -15.624 1.00 95.19 297 GLY A O 1
ATOM 2450 N N . ASN A 1 298 ? -28.118 5.928 -15.219 1.00 96.69 298 ASN A N 1
ATOM 2451 C CA . ASN A 1 298 ? -28.797 7.231 -15.267 1.00 96.69 298 ASN A CA 1
ATOM 2452 C C . ASN A 1 298 ? -29.167 7.800 -13.882 1.00 96.69 298 ASN A C 1
ATOM 2454 O O . ASN A 1 298 ? -29.963 8.739 -13.769 1.00 96.69 298 ASN A O 1
ATOM 2458 N N . CYS A 1 299 ? -28.641 7.237 -12.789 1.00 96.94 299 CYS A N 1
ATOM 2459 C CA . CYS A 1 299 ? -28.986 7.698 -11.444 1.00 96.94 299 CYS A CA 1
ATOM 2460 C C . CYS A 1 299 ? -28.273 9.013 -11.076 1.00 96.94 299 CYS A C 1
ATOM 2462 O O . CYS A 1 299 ? -27.112 9.016 -10.680 1.00 96.94 299 CYS A O 1
ATOM 2464 N N . LYS A 1 300 ? -29.009 10.132 -11.086 1.00 96.75 300 LYS A N 1
ATOM 2465 C CA . LYS A 1 300 ? -28.488 11.461 -10.700 1.00 96.75 300 LYS A CA 1
ATOM 2466 C C . LYS A 1 300 ? -28.249 11.652 -9.195 1.00 96.75 300 LYS A C 1
ATOM 2468 O O . LYS A 1 300 ? -27.664 12.649 -8.795 1.00 96.75 300 LYS A O 1
ATOM 2473 N N . ARG A 1 301 ? -28.738 10.738 -8.346 1.00 94.56 301 ARG A N 1
ATOM 2474 C CA . ARG A 1 301 ? -28.677 10.879 -6.875 1.00 94.56 301 ARG A CA 1
ATOM 2475 C C . ARG A 1 301 ? -27.392 10.336 -6.246 1.00 94.56 301 ARG A C 1
ATOM 2477 O O . ARG A 1 301 ? -27.184 10.554 -5.056 1.00 94.56 301 ARG A O 1
ATOM 2484 N N . GLY A 1 302 ? -26.548 9.633 -7.005 1.00 91.56 302 GLY A N 1
ATOM 2485 C CA . GLY A 1 302 ? -25.262 9.124 -6.518 1.00 91.56 302 GLY A CA 1
ATOM 2486 C C . GLY A 1 302 ? -25.376 8.376 -5.181 1.00 91.56 302 GLY A C 1
ATOM 2487 O O . GLY A 1 302 ? -26.243 7.520 -5.005 1.00 91.56 302 GLY A O 1
ATOM 2488 N N . SER A 1 303 ? -24.531 8.740 -4.215 1.00 89.88 303 SER A N 1
ATOM 2489 C CA . SER A 1 303 ? -24.481 8.136 -2.874 1.00 89.88 303 SER A CA 1
ATOM 2490 C C . SER A 1 303 ? -25.701 8.437 -1.991 1.00 89.88 303 SER A C 1
ATOM 2492 O O . SER A 1 303 ? -25.959 7.692 -1.037 1.00 89.88 303 SER A O 1
ATOM 2494 N N . GLN A 1 304 ? -26.472 9.478 -2.329 1.00 92.69 304 GLN A N 1
ATOM 2495 C CA . GLN A 1 304 ? -27.704 9.883 -1.641 1.00 92.69 304 GLN A CA 1
ATOM 2496 C C . GLN A 1 304 ? -28.937 9.101 -2.118 1.00 92.69 304 GLN A C 1
ATOM 2498 O O . GLN A 1 304 ? -30.058 9.346 -1.662 1.00 92.69 304 GLN A O 1
ATOM 2503 N N . CYS A 1 305 ? -28.773 8.158 -3.050 1.00 94.12 305 CYS A N 1
ATOM 2504 C CA . CYS A 1 305 ? -29.865 7.293 -3.456 1.00 94.12 305 CYS A CA 1
ATOM 2505 C C . CYS A 1 305 ? -30.347 6.439 -2.268 1.00 94.12 305 CYS A C 1
ATOM 2507 O O . CYS A 1 305 ? -29.557 5.805 -1.567 1.00 94.12 305 CYS A O 1
ATOM 2509 N N . ARG A 1 306 ? -31.669 6.402 -2.055 1.00 95.12 306 ARG A N 1
ATOM 2510 C CA . ARG A 1 306 ? -32.310 5.564 -1.021 1.00 95.12 306 ARG A CA 1
ATOM 2511 C C . ARG A 1 306 ? -32.268 4.060 -1.350 1.00 95.12 306 ARG A C 1
ATOM 2513 O O . ARG A 1 306 ? -32.628 3.244 -0.503 1.00 95.12 306 ARG A O 1
ATOM 2520 N N . PHE A 1 307 ? -31.859 3.721 -2.572 1.00 95.25 307 PHE A N 1
ATOM 2521 C CA . PHE A 1 307 ? -31.786 2.375 -3.139 1.00 95.25 307 PHE A CA 1
ATOM 2522 C C . PHE A 1 307 ? -30.324 1.983 -3.395 1.00 95.25 307 PHE A C 1
ATOM 2524 O O . PHE A 1 307 ? -29.476 2.856 -3.590 1.00 95.25 307 PHE A O 1
ATOM 2531 N N . ILE A 1 308 ? -30.025 0.684 -3.417 1.00 95.25 308 ILE A N 1
ATOM 2532 C CA . ILE A 1 308 ? -28.652 0.180 -3.580 1.00 95.25 308 ILE A CA 1
ATOM 2533 C C . ILE A 1 308 ? -28.205 0.325 -5.039 1.00 95.25 308 ILE A C 1
ATOM 2535 O O . ILE A 1 308 ? -28.938 -0.034 -5.960 1.00 95.25 308 ILE A O 1
ATOM 2539 N N . HIS A 1 309 ? -27.003 0.855 -5.257 1.00 95.31 309 HIS A N 1
ATOM 2540 C CA . HIS A 1 309 ? -26.339 0.819 -6.558 1.00 95.31 309 HIS A CA 1
ATOM 2541 C C . HIS A 1 309 ? -25.503 -0.456 -6.601 1.00 95.31 309 HIS A C 1
ATOM 2543 O O . HIS A 1 309 ? -24.454 -0.521 -5.968 1.00 95.31 309 HIS A O 1
ATOM 2549 N N . VAL A 1 310 ? -26.021 -1.480 -7.273 1.00 88.50 310 VAL A N 1
ATOM 2550 C CA . VAL A 1 310 ? -25.233 -2.665 -7.612 1.00 88.50 310 VAL A CA 1
ATOM 2551 C C . VAL A 1 310 ? -24.447 -2.264 -8.853 1.00 88.50 310 VAL A C 1
ATOM 2553 O O . VAL A 1 310 ? -25.048 -2.080 -9.911 1.00 88.50 310 VAL A O 1
ATOM 2556 N N . VAL A 1 311 ? -23.167 -1.955 -8.650 1.00 76.81 311 VAL A N 1
ATOM 2557 C CA . VAL A 1 311 ? -22.194 -1.745 -9.729 1.00 76.81 311 VAL A CA 1
ATOM 2558 C C . VAL A 1 311 ? -21.839 -3.103 -10.309 1.00 76.81 311 VAL A C 1
ATOM 2560 O O . VAL A 1 311 ? -21.689 -4.044 -9.498 1.00 76.81 311 VAL A O 1
#

Mean predicted aligned error: 20.86 Å

Foldseek 3Di:
DDDDPVVVVVVVVVVVVVVVVVVVVVVVVVVVVVVVVVVVVVVVVVVVVVVVVVVVVVPPPDDDPVVVVVVVVVVVVVVVVVVVVVVVVVVVVVVVVVVVVVVVVVVVVVVVVVVVVVVVVVVVVVVVVVVVVVVVVVVVVVVVVVVVVVVVPPPPPDDDPDDDDPPDDDDPDPDDDDDDDDDDDDDDDDDDDDDPDDDDDPDDDPPPDDPPPDPDPDDDDDDDDDDDPDDDPPDDDDDDDDDDDDDDDDDPPDDDDDDDDDDDDDDPPDDDDDPPVPDPPPLPAQDAAADPCLVVVRDPCPPNDSYDNPD

pLDDT: mean 70.88, std 21.65, range [31.91, 97.94]

Secondary structure (DSSP, 8-state):
----HHHHHHHHHHHHHHHHHHHHHHHHHHHHHHHHHHHHHHHHHHHHHHHHHHHHHHHTTS--HHHHHHHHHHHHHHHHHHHHHHHHHHHHHHHHHHHHHHHHHHHHHHHHHHHHHHHHHHHHHHHHHHHHHHHHHHHHHHHHHHHHHHGGGGTTS---TT---------------------------------------------------------------------------PPP-PPP----------------------PPP-PPPP--TTPPPP-PPPEEEE-HHHHTT--TTGGG-SEE---